Protein AF-A0A7C1YV60-F1 (afdb_monomer)

Solvent-accessible surface area (backbone atoms only — not comparable to full-atom values): 10631 Å² total; per-residue (Å²): 132,84,77,58,88,58,52,66,62,51,38,54,50,51,51,52,49,50,50,38,43,49,52,54,49,52,54,49,51,53,53,50,54,57,61,64,70,58,81,68,79,56,73,66,58,49,54,58,45,54,54,50,49,52,52,44,51,54,50,56,61,69,70,63,58,85,75,52,45,60,62,46,29,37,40,31,32,76,89,71,50,75,46,39,33,14,80,49,68,31,41,51,96,88,65,48,79,64,23,41,29,57,87,40,79,88,38,44,42,79,78,65,39,39,74,91,48,34,74,59,36,34,36,40,36,42,46,44,60,62,42,86,44,70,75,49,73,45,40,34,48,53,46,79,89,75,61,58,82,84,56,82,80,59,72,53,53,55,45,77,58,59,83,78,51,95,78,79,81,82,82,81,86,84,86,88,90,135

Secondary structure (DSSP, 8-state):
-PPPTTHHHHHHHHHHHHHHHHHHHHHHHHHHHHHHH-----HHHHHHHHHHHHHHHHHHHHT--TTS-SEEEEEEETTS-EEEEESS-EE-TT--EEEEETTSGGGHHHHH-BTTB-TTEEEEEEEEEETTEEEEEEEEES-STT--GGGTTS----GGGGGG-TT-----------

pLDDT: mean 80.02, std 20.12, range [28.33, 98.5]

Structure (mmCIF, N/CA/C/O backbone):
data_AF-A0A7C1YV60-F1
#
_entry.id   AF-A0A7C1YV60-F1
#
loop_
_atom_site.group_PDB
_atom_site.id
_atom_site.type_symbol
_atom_site.label_atom_id
_atom_site.label_alt_id
_atom_site.label_comp_id
_atom_site.label_asym_id
_atom_site.label_entity_id
_atom_site.label_seq_id
_atom_site.pdbx_PDB_ins_code
_atom_site.Cartn_x
_atom_site.Cartn_y
_atom_site.Cartn_z
_atom_site.occupancy
_atom_site.B_iso_or_equiv
_atom_site.auth_seq_id
_atom_site.auth_comp_id
_atom_site.auth_asym_id
_atom_site.auth_atom_id
_atom_site.pdbx_PDB_model_num
ATOM 1 N N . MET A 1 1 ? 13.069 16.257 -16.381 1.00 52.16 1 MET A N 1
ATOM 2 C CA . MET A 1 1 ? 12.593 14.861 -16.430 1.00 52.16 1 MET A CA 1
ATOM 3 C C . MET A 1 1 ? 11.094 14.926 -16.643 1.00 52.16 1 MET A C 1
ATOM 5 O O . MET A 1 1 ? 10.464 15.765 -16.009 1.00 52.16 1 MET A O 1
ATOM 9 N N . SER A 1 2 ? 10.559 14.183 -17.613 1.00 69.00 2 SER A N 1
ATOM 10 C CA . SER A 1 2 ? 9.108 14.128 -17.833 1.00 69.00 2 SER A CA 1
ATOM 11 C C . SER A 1 2 ? 8.458 13.432 -16.637 1.00 69.00 2 SER A C 1
ATOM 13 O O . SER A 1 2 ? 9.016 12.463 -16.129 1.00 69.00 2 SER A O 1
ATOM 15 N N . ARG A 1 3 ? 7.331 13.964 -16.157 1.00 79.25 3 ARG A N 1
ATOM 16 C CA . ARG A 1 3 ? 6.556 13.388 -15.048 1.00 79.25 3 ARG A CA 1
ATOM 17 C C . ARG A 1 3 ? 6.002 12.035 -15.498 1.00 79.25 3 ARG A C 1
ATOM 19 O O . ARG A 1 3 ? 5.540 11.935 -16.634 1.00 79.25 3 ARG A O 1
ATOM 26 N N . HIS A 1 4 ? 6.041 11.023 -14.631 1.00 87.50 4 HIS A N 1
ATOM 27 C CA . HIS A 1 4 ? 5.497 9.704 -14.954 1.00 87.50 4 HIS A CA 1
ATOM 28 C C . HIS A 1 4 ? 4.010 9.820 -15.360 1.00 87.50 4 HIS A C 1
ATOM 30 O O . HIS A 1 4 ? 3.259 10.499 -14.650 1.00 87.50 4 HIS A O 1
ATOM 36 N N . PRO A 1 5 ? 3.559 9.196 -16.468 1.00 89.81 5 PRO A N 1
ATOM 37 C CA . PRO A 1 5 ? 2.192 9.361 -16.980 1.00 89.81 5 PRO A CA 1
ATOM 38 C C . PRO A 1 5 ? 1.122 8.940 -15.965 1.00 89.81 5 PRO A C 1
ATOM 40 O O . PRO A 1 5 ? 0.096 9.602 -15.834 1.00 89.81 5 PRO A O 1
ATOM 43 N N . ASP A 1 6 ? 1.403 7.902 -15.175 1.00 91.62 6 ASP A N 1
ATOM 44 C CA . ASP A 1 6 ? 0.448 7.379 -14.192 1.00 91.62 6 ASP A CA 1
ATOM 45 C C . ASP A 1 6 ? 0.400 8.184 -12.884 1.00 91.62 6 ASP A C 1
ATOM 47 O O . ASP A 1 6 ? -0.406 7.867 -12.009 1.00 91.62 6 ASP A O 1
ATOM 51 N N . LEU A 1 7 ? 1.231 9.221 -12.712 1.00 92.88 7 LEU A N 1
ATOM 52 C CA . LEU A 1 7 ? 1.409 9.863 -11.407 1.00 92.88 7 LEU A CA 1
ATOM 53 C C . LEU A 1 7 ? 0.115 10.476 -10.850 1.00 92.88 7 LEU A C 1
ATOM 55 O O . LEU A 1 7 ? -0.141 10.387 -9.654 1.00 92.88 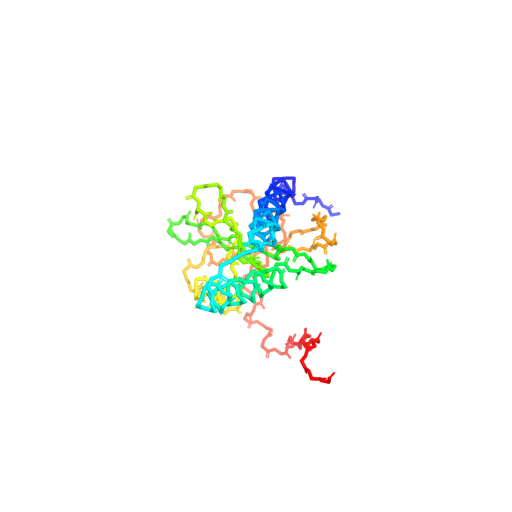7 LEU A O 1
ATOM 59 N N . GLU A 1 8 ? -0.724 11.059 -11.708 1.00 96.19 8 GLU A N 1
ATOM 60 C CA . GLU A 1 8 ? -2.027 11.596 -11.294 1.00 96.19 8 GLU A CA 1
ATOM 61 C C . GLU A 1 8 ? -3.004 10.482 -10.893 1.00 96.19 8 GLU A C 1
ATOM 63 O O . GLU A 1 8 ? -3.672 10.581 -9.864 1.00 96.19 8 GLU A O 1
ATOM 68 N N . SER A 1 9 ? -3.044 9.389 -11.660 1.00 96.94 9 SER A N 1
ATOM 69 C CA . SER A 1 9 ? -3.916 8.249 -11.360 1.00 96.94 9 SER A CA 1
ATOM 70 C C . SER A 1 9 ? -3.521 7.530 -10.066 1.00 96.94 9 SER A C 1
ATOM 72 O O . SER A 1 9 ? -4.388 7.170 -9.271 1.00 96.94 9 SER A O 1
ATOM 74 N N . GLU A 1 10 ? -2.219 7.385 -9.807 1.00 97.62 10 GLU A N 1
ATOM 75 C CA . GLU A 1 10 ? -1.712 6.765 -8.582 1.00 97.62 10 GLU A CA 1
ATOM 76 C C . GLU A 1 10 ? -1.896 7.677 -7.369 1.00 97.62 10 GLU A C 1
ATOM 78 O O . GLU A 1 10 ? -2.251 7.196 -6.295 1.00 97.62 10 GLU A O 1
ATOM 83 N N . GLN A 1 11 ? -1.745 8.997 -7.531 1.00 97.94 11 GLN A N 1
ATOM 84 C CA . GLN A 1 11 ? -2.098 9.947 -6.474 1.00 97.94 11 GLN A CA 1
ATOM 85 C C . GLN A 1 11 ? -3.579 9.820 -6.094 1.00 97.94 11 GLN A C 1
ATOM 87 O O . GLN A 1 11 ? -3.895 9.708 -4.912 1.00 97.94 11 GLN A O 1
ATOM 92 N N . ALA A 1 12 ? -4.482 9.764 -7.079 1.00 98.31 12 ALA A N 1
ATOM 93 C CA . ALA A 1 12 ? -5.911 9.602 -6.820 1.00 98.31 12 ALA A CA 1
ATOM 94 C C . ALA A 1 12 ? -6.228 8.280 -6.094 1.00 98.31 12 ALA A C 1
ATOM 96 O O . ALA A 1 12 ? -7.079 8.247 -5.200 1.00 98.31 12 ALA A O 1
ATOM 97 N N . TYR A 1 13 ? -5.519 7.196 -6.431 1.00 98.19 13 TYR A N 1
ATOM 98 C CA . TYR A 1 13 ? -5.638 5.923 -5.720 1.00 98.19 13 TYR A CA 1
ATOM 99 C C . TYR A 1 13 ? -5.166 6.034 -4.264 1.00 98.19 13 TYR A C 1
ATOM 101 O O . TYR A 1 13 ? -5.863 5.598 -3.345 1.00 98.19 13 TYR A O 1
ATOM 109 N N . ILE A 1 14 ? -4.001 6.651 -4.038 1.00 97.69 14 ILE A N 1
ATOM 110 C CA . ILE A 1 14 ? -3.442 6.887 -2.701 1.00 97.69 14 ILE A CA 1
ATOM 111 C C . ILE A 1 14 ? -4.413 7.711 -1.850 1.00 97.69 14 ILE A C 1
ATOM 113 O O . ILE A 1 14 ? -4.680 7.345 -0.703 1.00 97.69 14 ILE A O 1
ATOM 117 N N . ASP A 1 15 ? -4.981 8.781 -2.405 1.00 98.00 15 ASP A N 1
ATOM 118 C CA . ASP A 1 15 ? -5.945 9.634 -1.707 1.00 98.00 15 ASP A CA 1
ATOM 119 C C . ASP A 1 15 ? -7.179 8.836 -1.276 1.00 98.00 15 ASP A C 1
ATOM 121 O O . ASP A 1 15 ? -7.558 8.862 -0.100 1.00 98.00 15 ASP A O 1
ATOM 125 N N . ARG A 1 16 ? -7.741 8.026 -2.181 1.00 98.06 16 ARG A N 1
ATOM 126 C CA . ARG A 1 16 ? -8.867 7.138 -1.867 1.00 98.06 16 ARG A CA 1
ATOM 127 C C . ARG A 1 16 ? -8.507 6.102 -0.795 1.00 98.06 16 ARG A C 1
ATOM 129 O O . ARG A 1 16 ? -9.309 5.840 0.101 1.00 98.06 16 ARG A O 1
ATOM 136 N N . ALA A 1 17 ? -7.302 5.537 -0.826 1.00 97.75 17 ALA A N 1
ATOM 137 C CA . ALA A 1 17 ? -6.842 4.611 0.208 1.00 97.75 17 ALA A CA 1
ATOM 138 C C . ALA A 1 17 ? -6.753 5.285 1.592 1.00 97.75 17 ALA A C 1
ATOM 140 O O . ALA A 1 17 ? -7.120 4.681 2.605 1.00 97.75 17 ALA A O 1
ATOM 141 N N . TYR A 1 18 ? -6.330 6.552 1.652 1.00 96.44 18 TYR A N 1
ATOM 142 C CA . TYR A 1 18 ? -6.354 7.336 2.890 1.00 96.44 18 TYR A CA 1
ATOM 143 C C . TYR A 1 18 ? -7.775 7.628 3.382 1.00 96.44 18 TYR A C 1
ATOM 145 O O . TYR A 1 18 ? -7.994 7.634 4.596 1.00 96.44 18 TYR A O 1
ATOM 153 N N . GLU A 1 19 ? -8.739 7.841 2.484 1.00 96.94 19 GLU A N 1
ATOM 154 C CA . GLU A 1 19 ? -10.152 7.977 2.856 1.00 96.94 19 GLU A CA 1
ATOM 155 C C . GLU A 1 19 ? -10.668 6.700 3.531 1.00 96.94 19 GLU A C 1
ATOM 157 O O . GLU A 1 19 ? -11.227 6.772 4.628 1.00 96.94 19 GLU A O 1
ATOM 162 N N . TYR A 1 20 ? -10.414 5.525 2.946 1.00 97.06 20 TYR A N 1
ATOM 163 C CA . TYR A 1 20 ? -10.819 4.246 3.543 1.00 97.06 20 TYR A CA 1
ATOM 164 C C . TYR A 1 20 ? -10.127 3.967 4.881 1.00 97.06 20 TYR A C 1
ATOM 166 O O . TYR A 1 20 ? -10.760 3.470 5.820 1.00 97.06 20 TYR A O 1
ATOM 174 N N . LEU A 1 21 ? -8.848 4.330 5.016 1.00 94.75 21 LEU A N 1
ATOM 175 C CA . LEU A 1 21 ? -8.135 4.238 6.290 1.00 94.75 21 LEU A CA 1
ATOM 176 C C . LEU A 1 21 ? -8.795 5.110 7.368 1.00 94.75 21 LEU A C 1
ATOM 178 O O . LEU A 1 21 ? -9.009 4.650 8.493 1.00 94.75 21 LEU A O 1
ATOM 182 N N . GLU A 1 22 ? -9.150 6.350 7.032 1.00 93.94 22 GLU A N 1
ATOM 183 C CA . GLU A 1 22 ? -9.808 7.253 7.976 1.00 93.94 22 GLU A CA 1
ATOM 184 C C . GLU A 1 22 ? -11.210 6.755 8.341 1.00 93.94 22 GLU A C 1
ATOM 186 O O . GLU A 1 22 ? -11.569 6.739 9.518 1.00 93.94 22 GLU A O 1
ATOM 191 N N . GLN A 1 23 ? -11.979 6.239 7.380 1.00 94.25 23 GLN A N 1
ATOM 192 C CA . GLN A 1 23 ? -13.265 5.596 7.659 1.00 94.25 23 GLN A CA 1
ATOM 193 C C . GLN A 1 23 ? -13.113 4.387 8.597 1.00 94.25 23 GLN A C 1
ATOM 195 O O . GLN A 1 23 ? -13.917 4.203 9.514 1.00 94.25 23 GLN A O 1
ATOM 200 N N . ALA A 1 24 ? -12.089 3.550 8.405 1.00 91.31 24 ALA A N 1
ATOM 201 C CA . ALA A 1 24 ? -11.800 2.433 9.304 1.00 91.31 24 ALA A CA 1
ATOM 202 C C . ALA A 1 24 ? -11.453 2.917 10.723 1.00 91.31 24 ALA A C 1
ATOM 204 O O . ALA A 1 24 ? -11.917 2.333 11.708 1.00 91.31 24 ALA A O 1
ATOM 205 N N . ARG A 1 25 ? -10.700 4.017 10.837 1.00 90.81 25 ARG A N 1
ATOM 206 C CA . ARG A 1 25 ? -10.369 4.652 12.119 1.00 90.81 25 ARG A CA 1
ATOM 207 C C . ARG A 1 25 ? -11.614 5.203 12.813 1.00 90.81 25 ARG A C 1
ATOM 209 O O . ARG A 1 25 ? -11.821 4.921 13.991 1.00 90.81 25 ARG A O 1
ATOM 216 N N . LEU A 1 26 ? -12.470 5.923 12.088 1.00 91.50 26 LEU A N 1
ATOM 217 C CA . LEU A 1 26 ? -13.728 6.467 12.609 1.00 91.50 26 LEU A CA 1
ATOM 218 C C . LEU A 1 26 ? -14.675 5.359 13.081 1.00 91.50 26 LEU A C 1
ATOM 220 O O . LEU A 1 26 ? -15.243 5.467 14.166 1.00 91.50 26 LEU A O 1
ATOM 224 N N . ARG A 1 27 ? -14.792 4.256 12.329 1.00 88.56 27 ARG A N 1
ATOM 225 C CA . ARG A 1 27 ? -15.565 3.074 12.750 1.00 88.56 27 ARG A CA 1
ATOM 226 C C . ARG A 1 27 ? -15.056 2.504 14.077 1.00 88.56 27 ARG A C 1
ATOM 228 O O . ARG A 1 27 ? -15.860 2.238 14.969 1.00 88.56 27 ARG A O 1
ATOM 235 N N . ALA A 1 28 ? -13.739 2.371 14.236 1.00 86.44 28 ALA A N 1
ATOM 236 C CA . ALA A 1 28 ? -13.137 1.884 15.478 1.00 86.44 28 ALA A CA 1
ATOM 237 C C . ALA A 1 28 ? -13.345 2.851 16.661 1.00 86.44 28 ALA A C 1
ATOM 239 O O . ALA A 1 28 ? -13.661 2.407 17.765 1.00 86.44 28 ALA A O 1
ATOM 240 N N . VAL A 1 29 ? -13.235 4.167 16.438 1.00 87.62 29 VAL A N 1
ATOM 241 C CA . VAL A 1 29 ? -13.516 5.189 17.466 1.00 87.62 29 VAL A CA 1
ATOM 242 C C . VAL A 1 29 ? -14.985 5.163 17.893 1.00 87.62 29 VAL A C 1
ATOM 244 O O . VAL A 1 29 ? -15.268 5.147 19.088 1.00 87.62 29 VAL A O 1
ATOM 247 N N . ASN A 1 30 ? -15.921 5.097 16.944 1.00 87.06 30 ASN A N 1
ATOM 248 C CA . ASN A 1 30 ? -17.352 5.046 17.252 1.00 87.06 30 ASN A CA 1
ATOM 249 C C . ASN A 1 30 ? -17.710 3.798 18.066 1.00 87.06 30 ASN A C 1
ATOM 251 O O . ASN A 1 30 ? -18.459 3.890 19.040 1.00 87.06 30 ASN A O 1
ATOM 255 N N . LEU A 1 31 ? -17.127 2.646 17.715 1.00 84.38 31 LEU A N 1
ATOM 256 C CA . LEU A 1 31 ? -17.305 1.416 18.481 1.00 84.38 31 LEU A CA 1
ATOM 257 C C . LEU A 1 31 ? -16.795 1.579 19.922 1.00 84.38 31 LEU A C 1
ATOM 259 O O . LEU A 1 31 ? -17.490 1.187 20.856 1.00 84.38 31 LEU A O 1
ATOM 263 N N . ARG A 1 32 ? -15.639 2.232 20.118 1.00 81.00 32 ARG A N 1
ATOM 264 C CA . ARG A 1 32 ? -15.112 2.558 21.455 1.00 81.00 32 ARG A CA 1
ATOM 265 C C . ARG A 1 32 ? -16.109 3.384 22.269 1.00 81.00 32 ARG A C 1
ATOM 267 O O . ARG A 1 32 ? -16.412 3.032 23.406 1.00 81.00 32 ARG A O 1
ATOM 274 N N . SER A 1 33 ? -16.651 4.453 21.686 1.00 79.56 33 SER A N 1
ATOM 275 C CA . SER A 1 33 ? -17.612 5.326 22.370 1.00 79.56 33 SER A CA 1
ATOM 276 C C . SER A 1 33 ? -18.903 4.594 22.754 1.00 79.56 33 SER A C 1
ATOM 278 O O . SER A 1 33 ? -19.427 4.815 23.844 1.00 79.56 33 SER A O 1
ATOM 280 N N . MET A 1 34 ? -19.402 3.682 21.912 1.00 77.19 34 MET A N 1
ATOM 281 C CA . MET A 1 34 ? -20.573 2.857 22.248 1.00 77.19 34 MET A CA 1
ATOM 282 C C . MET A 1 34 ? -20.315 1.953 23.462 1.00 77.19 34 MET A C 1
ATOM 284 O 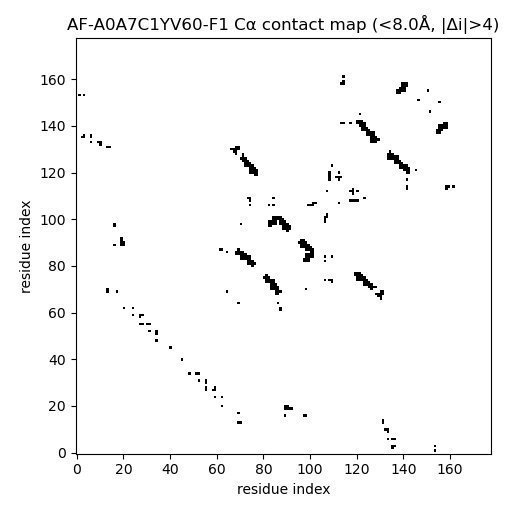O . MET A 1 34 ? -21.171 1.833 24.340 1.00 77.19 34 MET A O 1
ATOM 288 N N . VAL A 1 35 ? -19.124 1.355 23.537 1.00 75.19 35 VAL A N 1
ATOM 289 C CA . VAL A 1 35 ? -18.690 0.498 24.651 1.00 75.19 35 VAL A CA 1
ATOM 290 C C . VAL A 1 35 ? -18.561 1.303 25.958 1.00 75.19 35 VAL A C 1
ATOM 292 O O . VAL A 1 35 ? -18.966 0.822 27.018 1.00 75.19 35 VAL A O 1
ATOM 295 N N . GLU A 1 36 ? -18.088 2.554 25.895 1.00 68.44 36 GLU A N 1
ATOM 296 C CA . GLU A 1 36 ? -17.979 3.459 27.054 1.00 68.44 36 GLU A CA 1
ATOM 297 C C . GLU A 1 36 ? -19.338 3.924 27.612 1.00 68.44 36 GLU A C 1
ATOM 299 O O . GLU A 1 36 ? -19.475 4.099 28.825 1.00 68.44 36 GLU A O 1
ATOM 304 N N . VAL A 1 37 ? -20.349 4.134 26.759 1.00 61.47 37 VAL A N 1
ATOM 305 C CA . VAL A 1 37 ? -21.690 4.596 27.179 1.00 61.47 37 VAL A CA 1
ATOM 306 C C . VAL A 1 37 ? -22.474 3.492 27.902 1.00 61.47 37 VAL A C 1
ATOM 308 O O . VAL A 1 37 ? -23.274 3.782 28.791 1.00 61.47 37 VAL A O 1
ATOM 311 N N . GLY A 1 38 ? -22.195 2.216 27.620 1.00 63.53 38 GLY A N 1
ATOM 312 C CA . GLY A 1 38 ? -22.834 1.051 28.248 1.00 63.53 38 GLY A CA 1
ATOM 313 C C . GLY A 1 38 ? -22.437 0.775 29.708 1.00 63.53 38 GLY A C 1
ATOM 314 O O . GLY A 1 38 ? -22.436 -0.383 30.125 1.00 63.53 38 GLY A O 1
ATOM 315 N N . ARG A 1 39 ? -22.069 1.795 30.499 1.00 60.47 39 ARG A N 1
ATOM 316 C CA . ARG A 1 39 ? -21.579 1.703 31.892 1.00 60.47 39 ARG A CA 1
ATOM 317 C C . ARG A 1 39 ? -22.653 1.216 32.888 1.00 60.47 39 ARG A C 1
ATOM 319 O O . ARG A 1 39 ? -23.129 1.952 33.740 1.00 60.47 39 ARG A O 1
ATOM 326 N N . GLY A 1 40 ? -22.993 -0.069 32.812 1.00 67.69 40 GLY A N 1
ATOM 327 C CA . GLY A 1 40 ? -23.829 -0.825 33.754 1.00 67.69 40 GLY A CA 1
ATOM 328 C C . GLY A 1 40 ? -23.651 -2.338 33.548 1.00 67.69 40 GLY A C 1
ATOM 329 O O . GLY A 1 40 ? -23.010 -2.741 32.580 1.00 67.69 40 GLY A O 1
ATOM 330 N N . GLY A 1 41 ? -24.159 -3.179 34.457 1.00 72.25 41 GLY A N 1
ATOM 331 C CA . GLY A 1 41 ? -24.164 -4.646 34.296 1.00 72.25 41 GLY A CA 1
ATOM 332 C C . GLY A 1 41 ? -23.366 -5.450 35.334 1.00 72.25 41 GLY A C 1
ATOM 333 O O . GLY A 1 41 ? -22.711 -4.893 36.223 1.00 72.25 41 GLY A O 1
ATOM 334 N N . THR A 1 42 ? -23.476 -6.778 35.219 1.00 78.81 42 THR A N 1
ATOM 335 C CA . THR A 1 42 ? -22.829 -7.796 36.069 1.00 78.81 42 THR A CA 1
ATOM 336 C C . THR A 1 42 ? -21.298 -7.759 35.953 1.00 78.81 42 THR A C 1
ATOM 338 O O . THR A 1 42 ? -20.751 -7.124 35.055 1.00 78.81 42 THR A O 1
ATOM 341 N N . THR A 1 43 ? -20.576 -8.448 36.845 1.00 76.62 43 THR A N 1
ATOM 342 C CA . THR A 1 43 ? -19.102 -8.564 36.784 1.00 76.62 43 THR A CA 1
ATOM 343 C C . THR A 1 43 ? -18.623 -9.145 35.448 1.00 76.62 43 THR A C 1
ATOM 345 O O . THR A 1 43 ? -17.655 -8.656 34.877 1.00 76.62 43 THR A O 1
ATOM 348 N N . GLN A 1 44 ? -19.344 -10.130 34.912 1.00 75.56 44 GLN A N 1
ATOM 349 C CA . GLN A 1 44 ? -19.086 -10.752 33.612 1.00 75.56 44 GLN A CA 1
ATOM 350 C C . GLN A 1 44 ? -19.188 -9.732 32.468 1.00 75.56 44 GLN A C 1
ATOM 352 O O . GLN A 1 44 ? -18.279 -9.637 31.651 1.00 75.56 44 GLN A O 1
ATOM 357 N N . ALA A 1 45 ? -20.223 -8.886 32.481 1.00 77.06 45 ALA A N 1
ATOM 358 C CA . ALA A 1 45 ? -20.407 -7.833 31.480 1.00 77.06 45 ALA A CA 1
ATOM 359 C C . ALA A 1 45 ? -19.330 -6.731 31.540 1.00 77.06 45 ALA A C 1
ATOM 361 O O . ALA A 1 45 ? -19.153 -5.992 30.574 1.00 77.06 45 ALA A O 1
ATOM 362 N N . ARG A 1 46 ? -18.624 -6.584 32.671 1.00 76.94 46 ARG A N 1
ATOM 363 C CA . ARG A 1 46 ? -17.465 -5.681 32.790 1.00 76.94 46 ARG A CA 1
ATOM 364 C C . ARG A 1 46 ? -16.212 -6.312 32.187 1.00 76.94 46 ARG A C 1
ATOM 366 O O . ARG A 1 46 ? -15.545 -5.658 31.405 1.00 76.94 46 ARG A O 1
ATOM 373 N N . TYR A 1 47 ? -15.952 -7.588 32.472 1.00 81.25 47 TYR A N 1
ATOM 374 C CA . TYR A 1 47 ? -14.799 -8.297 31.910 1.00 81.25 47 TYR A CA 1
ATOM 375 C C . TYR A 1 47 ? -14.852 -8.393 30.377 1.00 81.25 47 TYR A C 1
ATOM 377 O O . TYR A 1 47 ? -13.878 -8.072 29.704 1.00 81.25 47 TYR A O 1
ATOM 385 N N . GLU A 1 48 ? -16.003 -8.773 29.810 1.00 80.38 48 GLU A N 1
ATOM 386 C CA . GLU A 1 48 ? -16.188 -8.814 28.349 1.00 80.38 48 GLU A CA 1
ATOM 387 C C . GLU A 1 48 ? -15.960 -7.439 27.709 1.00 80.38 48 GLU A C 1
ATOM 389 O O . GLU A 1 48 ? -15.386 -7.334 26.626 1.00 80.38 48 GLU A O 1
ATOM 394 N N . ARG A 1 49 ? -16.360 -6.370 28.405 1.00 80.50 49 ARG A N 1
ATOM 395 C CA . ARG A 1 49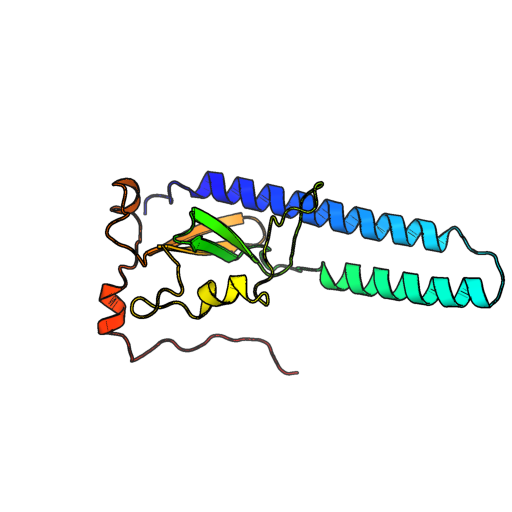 ? -16.141 -4.992 27.966 1.00 80.50 49 ARG A CA 1
ATOM 396 C C . ARG A 1 49 ? -14.667 -4.621 27.944 1.00 80.50 49 ARG A C 1
ATOM 398 O O . ARG A 1 49 ? -14.231 -4.041 26.956 1.00 80.50 49 ARG A O 1
ATOM 405 N N . ASP A 1 50 ? -13.931 -4.950 29.000 1.00 83.19 50 ASP A N 1
ATOM 406 C CA . ASP A 1 50 ? -12.507 -4.631 29.108 1.00 83.19 50 ASP A CA 1
ATOM 407 C C . ASP A 1 50 ? -11.719 -5.310 27.974 1.00 83.19 50 ASP A C 1
ATOM 409 O O . ASP A 1 50 ? -10.887 -4.673 27.329 1.00 83.19 50 ASP A O 1
ATOM 413 N N . VAL A 1 51 ? -12.058 -6.565 27.642 1.00 86.12 51 VAL A N 1
ATOM 414 C CA . VAL A 1 51 ? -11.476 -7.284 26.493 1.00 86.12 51 VAL A CA 1
ATOM 415 C C . VAL A 1 51 ? -11.799 -6.584 25.169 1.00 86.12 51 VAL A C 1
ATOM 417 O O . VAL A 1 51 ? -10.916 -6.417 24.326 1.00 86.12 51 VAL A O 1
ATOM 420 N N . ILE A 1 52 ? -13.047 -6.152 24.967 1.00 84.19 52 ILE A N 1
ATOM 421 C CA . ILE A 1 52 ? -13.449 -5.426 23.752 1.00 84.19 52 ILE A CA 1
ATOM 422 C C . ILE A 1 52 ? -12.727 -4.072 23.660 1.00 84.19 52 ILE A C 1
ATOM 424 O O . ILE A 1 52 ? -12.246 -3.708 22.586 1.00 84.19 52 ILE A O 1
ATOM 428 N N . GLU A 1 53 ? -12.619 -3.327 24.762 1.00 85.00 53 GLU A N 1
ATOM 429 C CA . GLU A 1 53 ? -11.900 -2.050 24.792 1.00 85.00 53 GLU A CA 1
ATOM 430 C C . GLU A 1 53 ? -10.421 -2.244 24.442 1.00 85.00 53 GLU A C 1
ATOM 432 O O . GLU A 1 53 ? -9.901 -1.534 23.578 1.00 85.00 53 GLU A O 1
ATOM 437 N N . GLU A 1 54 ? -9.761 -3.247 25.025 1.00 85.88 54 GLU A N 1
ATOM 438 C CA . GLU A 1 54 ? -8.374 -3.588 24.707 1.00 85.88 54 GLU A CA 1
ATOM 439 C C . GLU A 1 54 ? -8.203 -3.943 23.220 1.00 85.88 54 GLU A C 1
ATOM 441 O O . GLU A 1 54 ? -7.273 -3.468 22.561 1.00 85.88 54 GLU A O 1
ATOM 446 N N . GLN A 1 55 ? -9.119 -4.726 22.645 1.00 86.31 55 GLN A N 1
ATOM 447 C CA . GLN A 1 55 ? -9.099 -5.057 21.218 1.00 86.31 55 GLN A CA 1
ATOM 448 C C . GLN A 1 55 ? -9.240 -3.814 20.329 1.00 86.31 55 GLN A C 1
ATOM 450 O O . GLN A 1 55 ? -8.516 -3.682 19.336 1.00 86.31 55 GLN A O 1
ATOM 455 N N . ILE A 1 56 ? -10.126 -2.881 20.687 1.00 85.94 56 ILE A N 1
ATOM 456 C CA . ILE A 1 56 ? -10.318 -1.631 19.943 1.00 85.94 56 ILE A CA 1
ATOM 457 C C . ILE A 1 56 ? -9.078 -0.739 20.048 1.00 85.94 56 ILE A C 1
ATOM 459 O O . ILE A 1 56 ? -8.629 -0.201 19.034 1.00 85.94 56 ILE A O 1
ATOM 463 N N . LEU A 1 57 ? -8.489 -0.610 21.239 1.00 83.81 57 LEU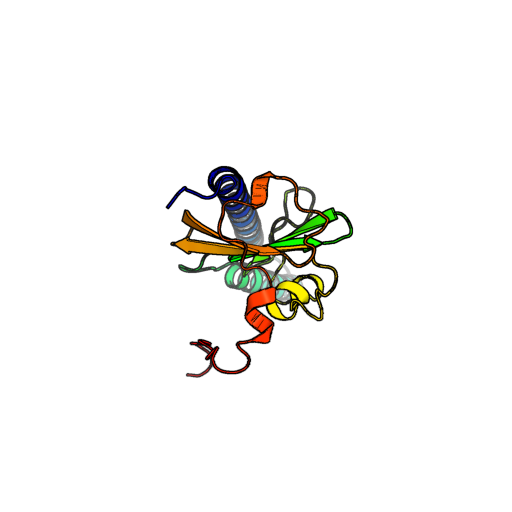 A N 1
ATOM 464 C CA . LEU A 1 57 ? -7.252 0.146 21.444 1.00 83.81 57 LEU A CA 1
ATOM 465 C C . LEU A 1 57 ? -6.102 -0.444 20.624 1.00 83.81 57 LEU A C 1
ATOM 467 O O . LEU A 1 57 ? -5.422 0.285 19.903 1.00 83.81 57 LEU A O 1
ATOM 471 N N . ASN A 1 58 ? -5.941 -1.767 20.643 1.00 85.38 58 ASN A N 1
ATOM 472 C CA . ASN A 1 58 ? -4.956 -2.461 19.818 1.00 85.38 58 ASN A CA 1
ATOM 473 C C . ASN A 1 58 ? -5.188 -2.220 18.321 1.00 85.38 58 ASN A C 1
ATOM 475 O O . ASN A 1 58 ? -4.233 -1.992 17.574 1.00 85.38 58 ASN A O 1
ATOM 479 N N . ARG A 1 59 ? -6.448 -2.228 17.867 1.00 83.62 59 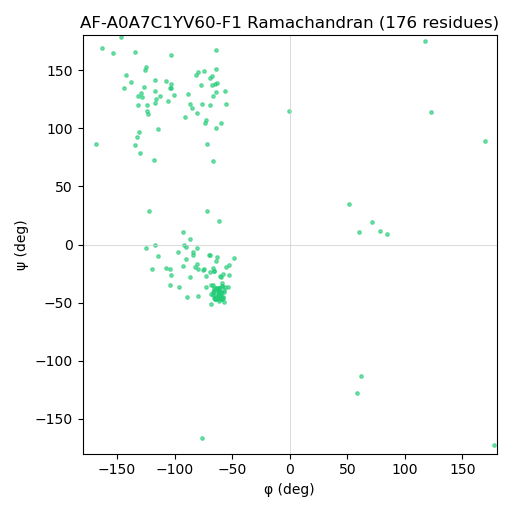ARG A N 1
ATOM 480 C CA . ARG A 1 59 ? -6.787 -1.921 16.473 1.00 83.62 59 ARG A CA 1
ATOM 481 C C . ARG A 1 59 ? -6.436 -0.480 16.112 1.00 83.62 59 ARG A C 1
ATOM 483 O O . ARG A 1 59 ? -5.816 -0.275 15.075 1.00 83.62 59 ARG A O 1
ATOM 490 N N . LEU A 1 60 ? -6.791 0.495 16.947 1.00 84.19 60 LEU A N 1
ATOM 491 C CA . LEU A 1 60 ? -6.489 1.911 16.715 1.00 84.19 60 LEU A CA 1
ATOM 492 C C . LEU A 1 60 ? -4.982 2.172 16.663 1.00 84.19 60 LEU A C 1
ATOM 494 O O . LEU A 1 60 ? -4.526 2.861 15.753 1.00 84.19 60 LEU A O 1
ATOM 498 N N . SER A 1 61 ? -4.211 1.581 17.577 1.00 82.25 61 SER A N 1
ATOM 499 C CA . SER A 1 61 ? -2.747 1.688 17.591 1.00 82.25 61 SER A CA 1
ATOM 500 C C . SER A 1 61 ? -2.123 1.122 16.317 1.00 82.25 61 SER A C 1
ATOM 502 O O . SER A 1 61 ? -1.236 1.740 15.737 1.00 82.25 61 SER A O 1
ATOM 504 N N . ARG A 1 62 ? -2.632 -0.013 15.818 1.00 81.50 62 ARG A N 1
ATOM 505 C CA . ARG A 1 62 ? -2.172 -0.595 14.547 1.00 81.50 62 ARG A CA 1
ATOM 506 C C . ARG A 1 62 ?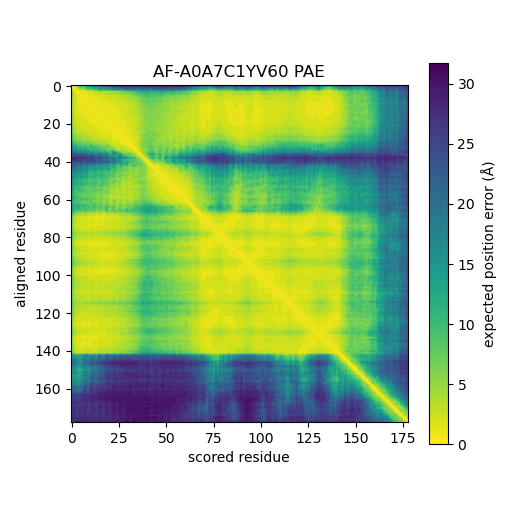 -2.490 0.276 13.335 1.00 81.50 62 ARG A C 1
ATOM 508 O O . ARG A 1 62 ? -1.823 0.118 12.330 1.00 81.50 62 ARG A O 1
ATOM 515 N N . LEU A 1 63 ? -3.477 1.169 13.399 1.00 81.25 63 LEU A N 1
ATOM 516 C CA . LEU A 1 63 ? -3.839 2.051 12.283 1.00 81.25 63 LEU A CA 1
ATOM 517 C C . LEU A 1 63 ? -3.028 3.362 12.249 1.00 81.25 63 LEU A C 1
ATOM 519 O O . LEU A 1 63 ? -3.296 4.230 11.418 1.00 81.25 63 LEU A O 1
ATOM 523 N N . GLN A 1 64 ? -2.044 3.535 13.136 1.00 79.50 64 GLN A N 1
ATOM 524 C CA . GLN A 1 64 ? -1.207 4.733 13.174 1.00 79.50 64 GLN A CA 1
ATOM 525 C C . GLN A 1 64 ? -0.034 4.628 12.188 1.00 79.50 64 GLN A C 1
ATOM 527 O O . GLN A 1 64 ? 0.850 3.793 12.341 1.00 79.50 64 GLN A O 1
ATOM 532 N N . LEU A 1 65 ? -0.004 5.524 11.196 1.00 78.44 65 LEU A N 1
ATOM 533 C CA . LEU A 1 65 ? 1.106 5.662 10.235 1.00 78.44 65 LEU A CA 1
ATOM 534 C C . LEU A 1 65 ? 2.168 6.689 10.658 1.00 78.44 65 LEU A C 1
ATOM 536 O O . LEU A 1 65 ? 3.275 6.689 10.121 1.00 78.44 65 LEU A O 1
ATOM 540 N N . GLY A 1 66 ? 1.838 7.597 11.581 1.00 79.56 66 GLY A N 1
ATOM 541 C CA . GLY A 1 66 ? 2.681 8.759 11.868 1.00 79.56 66 GLY A CA 1
ATOM 542 C C . GLY A 1 66 ? 2.889 9.615 10.613 1.00 79.56 66 GLY A C 1
ATOM 543 O O . GLY A 1 66 ? 1.923 9.992 9.952 1.00 79.56 66 GLY A O 1
ATOM 544 N N . SER A 1 67 ? 4.147 9.914 10.284 1.00 74.94 67 SER A N 1
ATOM 545 C CA . SER A 1 67 ? 4.544 10.658 9.079 1.00 74.94 67 SER A CA 1
ATOM 546 C C . SER A 1 67 ? 4.824 9.772 7.856 1.00 74.94 67 SER A C 1
ATOM 548 O O . SER A 1 67 ? 5.142 10.298 6.788 1.00 74.94 67 SER A O 1
ATOM 550 N N . ALA A 1 68 ? 4.731 8.445 7.990 1.00 83.75 68 ALA A N 1
ATOM 551 C CA . ALA A 1 68 ? 5.032 7.523 6.902 1.00 83.75 68 ALA A CA 1
ATOM 552 C C . ALA A 1 68 ? 3.924 7.507 5.834 1.00 83.75 68 ALA A C 1
ATOM 554 O O . ALA A 1 68 ? 2.739 7.677 6.137 1.00 83.75 68 ALA A O 1
ATOM 555 N N . SER A 1 69 ? 4.304 7.246 4.578 1.00 92.19 69 SER A N 1
ATOM 556 C CA . SER A 1 69 ? 3.334 7.006 3.506 1.00 92.19 69 SER A CA 1
ATOM 557 C C . SER A 1 69 ? 2.580 5.690 3.739 1.00 92.19 69 SER A C 1
ATOM 559 O O . SER A 1 69 ? 3.141 4.718 4.254 1.00 92.19 69 SER A O 1
ATOM 561 N N . LEU A 1 70 ? 1.298 5.641 3.377 1.00 95.25 70 LEU A N 1
ATOM 562 C CA . LEU A 1 70 ? 0.484 4.428 3.494 1.00 95.25 70 LEU A CA 1
ATOM 563 C C . LEU A 1 70 ? 0.958 3.364 2.500 1.00 95.25 70 LEU A C 1
ATOM 565 O O . LEU A 1 70 ? 1.230 2.233 2.898 1.00 95.25 70 LEU A O 1
ATOM 569 N N . ILE A 1 71 ? 1.089 3.761 1.236 1.00 97.50 71 ILE A N 1
ATOM 570 C CA . ILE A 1 71 ? 1.482 2.918 0.105 1.00 97.50 71 ILE A CA 1
ATOM 571 C C . ILE A 1 71 ? 2.909 3.299 -0.292 1.00 97.50 71 ILE A C 1
ATOM 573 O O . ILE A 1 71 ? 3.279 4.475 -0.244 1.00 97.50 71 ILE A O 1
ATOM 577 N N . PHE A 1 72 ? 3.729 2.310 -0.633 1.00 95.44 72 PHE A N 1
ATOM 578 C CA . PHE A 1 72 ? 5.098 2.538 -1.111 1.00 95.44 72 PHE A CA 1
ATOM 579 C C . PHE A 1 72 ? 5.375 1.882 -2.466 1.00 95.44 72 PHE A C 1
ATOM 581 O O . PHE A 1 72 ? 6.458 2.064 -3.016 1.00 95.44 72 PHE A O 1
ATOM 588 N N . GLY A 1 73 ? 4.411 1.151 -3.020 1.00 96.44 73 GLY A N 1
ATOM 589 C CA . GLY A 1 73 ? 4.526 0.634 -4.370 1.00 96.44 73 GLY A CA 1
ATOM 590 C C . GLY A 1 73 ? 3.346 -0.224 -4.794 1.00 96.44 73 GLY A C 1
ATOM 591 O O . GLY A 1 73 ? 2.337 -0.321 -4.091 1.00 96.44 73 GLY A O 1
ATOM 592 N N . ARG A 1 74 ? 3.491 -0.848 -5.959 1.00 97.81 74 ARG A N 1
ATOM 593 C CA . ARG A 1 74 ? 2.501 -1.723 -6.586 1.00 97.81 74 ARG A CA 1
ATOM 594 C C . ARG A 1 74 ? 3.211 -2.888 -7.271 1.00 97.81 74 ARG A C 1
ATOM 596 O O . ARG A 1 74 ? 4.310 -2.713 -7.791 1.00 97.81 74 ARG A O 1
ATOM 603 N N . ILE A 1 75 ? 2.587 -4.056 -7.277 1.00 96.06 75 ILE A N 1
ATOM 604 C CA . ILE A 1 75 ? 2.979 -5.178 -8.134 1.00 96.06 75 ILE A CA 1
ATOM 605 C C . ILE A 1 75 ? 1.845 -5.511 -9.091 1.00 96.06 75 ILE A C 1
ATOM 607 O O . ILE A 1 75 ? 0.679 -5.508 -8.691 1.00 96.06 75 ILE A O 1
ATOM 611 N N . ASP A 1 76 ? 2.209 -5.845 -10.321 1.00 94.50 76 ASP A N 1
ATOM 612 C CA . ASP A 1 76 ? 1.300 -6.375 -11.327 1.00 94.50 76 ASP A CA 1
ATOM 613 C C . ASP A 1 76 ? 1.770 -7.788 -11.673 1.00 94.50 76 ASP A C 1
ATOM 615 O O . ASP A 1 76 ? 2.963 -8.014 -11.904 1.00 94.50 76 ASP A O 1
ATOM 619 N N . THR A 1 77 ? 0.842 -8.739 -11.699 1.00 93.31 77 THR A N 1
ATOM 620 C CA . THR A 1 77 ? 1.137 -10.159 -11.920 1.00 93.31 77 THR A CA 1
ATOM 621 C C . THR A 1 77 ? 0.793 -10.600 -13.340 1.00 93.31 77 THR A C 1
ATOM 623 O O . THR A 1 77 ? -0.003 -9.973 -14.044 1.00 93.31 77 THR A O 1
ATOM 626 N N . GLU A 1 78 ? 1.335 -11.742 -13.758 1.00 90.50 78 GLU A N 1
ATOM 627 C CA . GLU A 1 78 ? 0.986 -12.390 -15.031 1.00 90.50 78 GLU A CA 1
ATOM 628 C C . GLU A 1 78 ? -0.506 -12.767 -15.128 1.00 90.50 78 GLU A C 1
ATOM 630 O O . GLU A 1 78 ? -1.069 -12.793 -16.224 1.00 90.50 78 GLU A O 1
ATOM 635 N N . SER A 1 79 ? -1.172 -13.008 -13.987 1.00 90.50 79 SER A N 1
ATOM 636 C CA . SER A 1 79 ? -2.623 -13.247 -13.905 1.00 90.50 79 SER A CA 1
ATOM 637 C C . SER A 1 79 ? -3.466 -11.995 -14.190 1.00 90.50 79 SER A C 1
ATOM 639 O O . SER A 1 79 ? -4.683 -12.104 -14.339 1.00 90.50 79 SER A O 1
ATOM 641 N N . GLY A 1 80 ? -2.840 -10.818 -14.299 1.00 89.62 80 GLY A N 1
ATOM 642 C CA . GLY A 1 80 ? -3.513 -9.535 -14.501 1.00 89.62 80 GLY A CA 1
ATOM 643 C C . GLY A 1 80 ? -3.999 -8.880 -13.207 1.00 89.62 80 GLY A C 1
ATOM 644 O O . GLY A 1 80 ? -4.717 -7.881 -13.265 1.00 89.62 80 GLY A O 1
ATOM 645 N N . GLU A 1 81 ? -3.619 -9.418 -12.048 1.00 93.25 81 GLU A N 1
ATOM 646 C CA . GLU A 1 81 ? -3.929 -8.827 -10.749 1.00 93.25 81 GLU A CA 1
ATOM 647 C C . GLU A 1 81 ? -2.958 -7.684 -10.439 1.00 93.25 81 GLU A C 1
ATOM 649 O O . GLU A 1 81 ? -1.798 -7.688 -10.858 1.00 93.25 81 GLU A O 1
ATOM 654 N N . ARG A 1 82 ? -3.445 -6.685 -9.699 1.00 95.50 82 ARG A N 1
ATOM 655 C CA . ARG A 1 82 ? -2.650 -5.539 -9.251 1.00 95.50 82 ARG A CA 1
ATOM 656 C C . ARG A 1 82 ? -2.809 -5.372 -7.755 1.00 95.50 82 ARG A C 1
ATOM 658 O O . ARG A 1 82 ? -3.931 -5.262 -7.265 1.00 95.50 82 ARG A O 1
ATOM 665 N N . PHE A 1 83 ? -1.690 -5.307 -7.048 1.00 97.56 83 PHE A N 1
ATOM 666 C CA . PHE A 1 83 ? -1.682 -5.149 -5.600 1.00 97.56 83 PHE A CA 1
ATOM 667 C C . PHE A 1 83 ? -0.868 -3.923 -5.213 1.00 97.56 83 PHE A C 1
ATOM 669 O O . PHE A 1 83 ? 0.348 -3.885 -5.399 1.00 97.56 83 PHE A O 1
ATOM 676 N N . HIS A 1 84 ? -1.532 -2.925 -4.634 1.00 98.50 84 HIS A N 1
ATOM 677 C CA . HIS A 1 84 ? -0.858 -1.809 -3.978 1.00 98.50 84 HIS A CA 1
ATOM 678 C C . HIS A 1 84 ? -0.335 -2.258 -2.617 1.00 98.50 84 HIS A C 1
ATOM 680 O O . HIS A 1 84 ? -1.099 -2.696 -1.755 1.00 98.50 84 HIS A O 1
ATOM 686 N N . ILE A 1 85 ? 0.978 -2.147 -2.427 1.00 98.12 85 ILE A N 1
ATOM 687 C CA . ILE A 1 85 ? 1.677 -2.638 -1.242 1.00 98.12 85 ILE A CA 1
ATOM 688 C C . ILE A 1 85 ? 1.952 -1.472 -0.295 1.00 98.12 85 ILE A C 1
ATOM 690 O O . ILE A 1 85 ? 2.487 -0.423 -0.675 1.00 98.12 85 ILE A O 1
ATOM 694 N N . GLY A 1 86 ? 1.569 -1.656 0.964 1.00 96.38 86 GLY A N 1
ATOM 695 C CA . GLY A 1 86 ? 1.648 -0.612 1.968 1.00 96.38 86 GLY A CA 1
ATOM 696 C C . GLY A 1 86 ? 1.953 -1.108 3.370 1.00 96.38 86 GLY A C 1
ATOM 697 O O . GLY A 1 86 ? 2.131 -2.292 3.652 1.00 96.38 86 GLY A O 1
ATOM 698 N N . ARG A 1 87 ? 2.047 -0.145 4.285 1.00 93.75 87 ARG A N 1
ATOM 699 C CA . ARG A 1 87 ? 2.417 -0.387 5.688 1.00 93.75 87 ARG A CA 1
ATOM 700 C C . ARG A 1 87 ? 1.293 -0.993 6.512 1.00 93.75 87 ARG A C 1
ATOM 702 O O . ARG A 1 87 ? 1.578 -1.574 7.556 1.00 93.75 87 ARG A O 1
ATOM 709 N N . LEU A 1 88 ? 0.056 -0.813 6.056 1.00 93.25 88 LEU A N 1
ATOM 710 C CA . LEU A 1 88 ? -1.164 -1.263 6.706 1.00 93.25 88 LEU A CA 1
ATOM 711 C C . LEU A 1 88 ? -2.114 -1.836 5.667 1.00 93.25 88 LEU A C 1
ATOM 713 O O . LEU A 1 88 ? -2.299 -1.237 4.609 1.00 93.25 88 LEU A O 1
ATOM 717 N N . ALA A 1 89 ? -2.778 -2.933 6.021 1.00 95.12 89 ALA A N 1
ATOM 718 C CA . ALA A 1 89 ? -3.910 -3.416 5.250 1.00 95.12 89 ALA A CA 1
ATOM 719 C C . ALA A 1 89 ? -5.090 -2.434 5.343 1.00 95.12 89 ALA A C 1
ATOM 721 O O . ALA A 1 89 ? -5.542 -2.090 6.444 1.00 95.12 89 ALA A O 1
ATOM 722 N N . VAL A 1 90 ? -5.612 -2.030 4.187 1.00 96.50 90 VAL A N 1
ATOM 723 C CA . VAL A 1 90 ? -6.809 -1.191 4.054 1.00 96.50 90 VAL A CA 1
ATOM 724 C C . VAL A 1 90 ? -7.776 -1.898 3.124 1.00 96.50 90 VAL A C 1
ATOM 726 O O . VAL A 1 90 ? -7.367 -2.411 2.087 1.00 96.50 90 VAL A O 1
ATOM 729 N N . ALA A 1 91 ? -9.048 -1.922 3.504 1.00 96.12 91 ALA A N 1
ATOM 730 C CA . ALA A 1 91 ? -10.123 -2.477 2.700 1.00 96.12 91 ALA A CA 1
ATOM 731 C C . ALA A 1 91 ? -11.219 -1.430 2.511 1.00 96.12 91 ALA A C 1
ATOM 733 O O . ALA A 1 91 ? -11.380 -0.542 3.359 1.00 96.12 91 ALA A O 1
ATOM 734 N N . ASP A 1 92 ? -11.950 -1.544 1.411 1.00 95.81 92 ASP A N 1
ATOM 735 C CA . ASP A 1 92 ? -13.072 -0.670 1.099 1.00 95.81 92 ASP A CA 1
ATOM 736 C C . ASP A 1 92 ? -14.331 -1.016 1.926 1.00 95.81 92 ASP A C 1
ATOM 738 O O . ASP A 1 92 ? -14.294 -1.730 2.938 1.00 95.81 92 ASP A O 1
ATOM 742 N N . GLU A 1 93 ? -15.475 -0.467 1.522 1.00 92.69 93 GLU A N 1
ATOM 743 C CA . GLU A 1 93 ? -16.772 -0.700 2.166 1.00 92.69 93 GLU A CA 1
ATOM 744 C C . GLU A 1 93 ? -17.304 -2.129 1.959 1.00 92.69 93 GLU A C 1
ATOM 746 O O . GLU A 1 93 ? -18.073 -2.621 2.789 1.00 92.69 93 GLU A O 1
ATOM 751 N N . HIS A 1 94 ? -16.865 -2.812 0.899 1.00 94.62 94 HIS A N 1
ATOM 752 C CA . HIS A 1 94 ? -17.227 -4.188 0.558 1.00 94.62 94 HIS A CA 1
ATOM 753 C C . HIS A 1 94 ? -16.257 -5.228 1.134 1.00 94.62 94 HIS A C 1
ATOM 755 O O . HIS A 1 94 ? -16.519 -6.422 1.017 1.00 94.62 94 HIS A O 1
ATOM 761 N N . GLN A 1 95 ? -15.220 -4.782 1.853 1.00 92.12 95 GLN A N 1
ATOM 762 C CA . GLN A 1 95 ? -14.113 -5.595 2.372 1.00 92.12 95 GLN A CA 1
ATOM 763 C C . GLN A 1 95 ? -13.147 -6.091 1.289 1.00 92.12 95 GLN A C 1
ATOM 765 O O . GLN A 1 95 ? -12.363 -7.005 1.547 1.00 92.12 95 GLN A O 1
ATOM 770 N N . GLU A 1 96 ? -13.143 -5.449 0.122 1.00 94.94 96 GLU A N 1
ATOM 771 C CA . GLU A 1 96 ? -12.142 -5.703 -0.907 1.00 94.94 96 GLU A CA 1
ATOM 772 C C . GLU A 1 96 ? -10.821 -5.005 -0.538 1.00 94.94 96 GLU A C 1
ATOM 774 O O . GLU A 1 96 ? -10.831 -3.865 -0.050 1.00 94.94 96 GLU A O 1
ATOM 779 N N . PRO A 1 97 ? -9.665 -5.670 -0.716 1.00 95.94 97 PRO A N 1
ATOM 780 C CA . PRO A 1 97 ? -8.371 -5.114 -0.346 1.00 95.94 97 PRO A CA 1
ATOM 781 C C . PRO A 1 97 ? -7.991 -3.942 -1.259 1.00 95.94 97 PRO A C 1
ATOM 783 O O . PRO A 1 97 ? -7.812 -4.097 -2.461 1.00 95.94 97 PRO A O 1
ATOM 786 N N . VAL A 1 98 ? -7.794 -2.768 -0.659 1.00 97.94 98 VAL A N 1
ATOM 787 C CA . VAL A 1 98 ? -7.294 -1.552 -1.325 1.00 97.94 98 VAL A CA 1
ATOM 788 C C . VAL A 1 98 ? -5.784 -1.415 -1.132 1.00 97.94 98 VAL A C 1
ATOM 790 O O . VAL A 1 98 ? -5.066 -0.968 -2.022 1.00 97.94 98 VAL A O 1
ATOM 793 N N . VAL A 1 99 ? -5.278 -1.797 0.041 1.00 98.19 99 VAL A N 1
ATOM 794 C CA . VAL A 1 99 ? -3.841 -1.840 0.330 1.00 98.19 99 VAL A CA 1
ATOM 795 C C . VAL A 1 99 ? -3.523 -3.178 0.967 1.00 98.19 99 VAL A C 1
ATOM 797 O O . VAL A 1 99 ? -4.144 -3.562 1.960 1.00 98.19 99 VAL A O 1
ATOM 800 N N . VAL A 1 100 ? -2.539 -3.872 0.410 1.00 97.81 100 VAL A N 1
ATOM 801 C CA . VAL A 1 100 ? -2.000 -5.114 0.953 1.00 97.81 100 VAL A CA 1
ATOM 802 C C . VAL A 1 100 ? -0.881 -4.776 1.935 1.00 97.81 100 VAL A C 1
ATOM 804 O O . VAL A 1 100 ? 0.032 -4.013 1.617 1.00 97.81 100 VAL A O 1
ATOM 807 N N . ASP A 1 101 ? -0.945 -5.344 3.142 1.00 95.81 101 ASP A N 1
ATOM 808 C CA . ASP A 1 101 ? 0.146 -5.229 4.115 1.00 95.81 101 ASP A CA 1
ATOM 809 C C . ASP A 1 101 ? 1.395 -5.917 3.562 1.00 95.81 101 ASP A C 1
ATOM 811 O O . ASP A 1 101 ? 1.341 -7.067 3.130 1.00 95.81 101 ASP A O 1
ATOM 815 N N . TRP A 1 102 ? 2.529 -5.228 3.618 1.00 95.06 102 TRP A N 1
ATOM 816 C CA . TRP A 1 102 ? 3.817 -5.724 3.135 1.00 95.06 102 TRP A CA 1
ATOM 817 C C . TRP A 1 102 ? 4.265 -7.059 3.743 1.00 95.06 102 TRP A C 1
ATOM 819 O O . TRP A 1 102 ? 5.122 -7.733 3.181 1.00 95.06 102 TRP A O 1
ATOM 829 N N . ARG A 1 103 ? 3.702 -7.448 4.891 1.00 92.88 103 ARG A N 1
ATOM 830 C CA . ARG A 1 103 ? 3.981 -8.732 5.549 1.00 92.88 103 ARG A CA 1
ATOM 831 C C . ARG A 1 103 ? 3.145 -9.887 5.000 1.00 92.88 103 ARG A C 1
ATOM 833 O O . ARG A 1 103 ? 3.357 -11.027 5.411 1.00 92.88 103 ARG A O 1
ATOM 840 N N . ALA A 1 104 ? 2.156 -9.614 4.152 1.00 94.31 104 ALA A N 1
ATOM 841 C CA . ALA A 1 104 ? 1.326 -10.650 3.561 1.00 94.31 104 ALA A CA 1
ATOM 842 C C . ALA A 1 104 ? 2.145 -11.482 2.556 1.00 94.31 104 ALA A C 1
ATOM 844 O O . ALA A 1 104 ? 2.933 -10.906 1.808 1.00 94.31 104 ALA A O 1
ATOM 845 N N . PRO A 1 105 ? 1.923 -12.808 2.459 1.00 94.38 105 PRO A N 1
ATOM 846 C CA . PRO A 1 105 ? 2.640 -13.655 1.502 1.00 94.38 105 PRO A CA 1
ATOM 847 C C . PRO A 1 105 ? 2.553 -13.165 0.050 1.00 94.38 105 PRO A C 1
ATOM 849 O O . PRO A 1 105 ? 3.535 -13.212 -0.675 1.00 94.38 105 PRO A O 1
ATOM 852 N N . VAL A 1 106 ? 1.408 -12.614 -0.367 1.00 92.31 106 VAL A N 1
ATOM 853 C CA . VAL A 1 106 ? 1.232 -12.078 -1.730 1.00 92.31 106 VAL A CA 1
ATOM 854 C C . VAL A 1 106 ? 2.120 -10.853 -2.018 1.00 92.31 106 VAL A C 1
ATOM 856 O O . VAL A 1 106 ? 2.446 -10.588 -3.169 1.00 92.31 106 VAL A O 1
ATOM 859 N N . ALA A 1 107 ? 2.567 -10.127 -0.987 1.00 95.31 107 ALA A N 1
ATOM 860 C CA . ALA A 1 107 ? 3.478 -8.991 -1.126 1.00 95.31 107 ALA A CA 1
ATOM 861 C C . ALA A 1 107 ? 4.958 -9.410 -1.201 1.00 95.31 107 ALA A C 1
ATOM 863 O O . ALA A 1 107 ? 5.819 -8.567 -1.444 1.00 95.31 107 ALA A O 1
ATOM 864 N N . GLU A 1 108 ? 5.278 -10.694 -1.003 1.00 95.25 108 GLU A N 1
ATOM 865 C CA . GLU A 1 108 ? 6.655 -11.198 -0.957 1.00 95.25 108 GLU A CA 1
ATOM 866 C C . GLU A 1 108 ? 7.443 -10.870 -2.233 1.00 95.25 108 GLU A C 1
ATOM 868 O O . GLU A 1 108 ? 8.600 -10.440 -2.164 1.00 95.25 108 GLU A O 1
ATOM 873 N N . ALA A 1 109 ? 6.793 -11.000 -3.391 1.00 93.56 109 ALA A N 1
ATOM 874 C CA . ALA A 1 109 ? 7.388 -10.710 -4.689 1.00 93.56 109 ALA A CA 1
ATOM 875 C C . ALA A 1 109 ? 7.850 -9.247 -4.808 1.00 93.56 109 ALA A C 1
ATOM 877 O O . ALA A 1 109 ? 8.846 -8.976 -5.476 1.00 93.56 109 ALA A O 1
ATOM 878 N N . PHE A 1 110 ? 7.225 -8.306 -4.086 1.00 94.69 110 PHE A N 1
ATOM 879 C CA . PHE A 1 110 ? 7.669 -6.911 -4.066 1.00 94.69 110 PHE A CA 1
ATOM 880 C C . PHE A 1 110 ? 9.134 -6.784 -3.625 1.00 94.69 110 PHE A C 1
ATOM 882 O O . PHE A 1 110 ? 9.864 -5.978 -4.183 1.00 94.69 110 P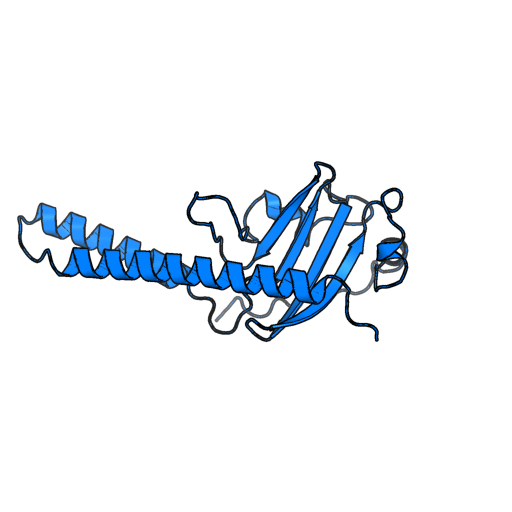HE A O 1
ATOM 889 N N . TYR A 1 111 ? 9.601 -7.610 -2.686 1.00 91.38 111 TYR A N 1
ATOM 890 C CA . TYR A 1 111 ? 10.973 -7.527 -2.167 1.00 91.38 111 TYR A CA 1
ATOM 891 C C . TYR A 1 111 ? 11.914 -8.592 -2.719 1.00 91.38 111 TYR A C 1
ATOM 893 O O . TYR A 1 111 ? 13.126 -8.392 -2.719 1.00 91.38 111 TYR A O 1
ATOM 901 N N . ARG A 1 112 ? 11.377 -9.745 -3.128 1.00 93.19 112 ARG A N 1
ATOM 902 C CA . ARG A 1 112 ? 12.186 -10.912 -3.500 1.00 93.19 112 ARG A CA 1
ATOM 903 C C . ARG A 1 112 ? 12.290 -11.154 -5.000 1.00 93.19 112 ARG A C 1
ATOM 905 O O . ARG A 1 112 ? 13.237 -11.827 -5.398 1.00 93.19 112 ARG A O 1
ATOM 912 N N . ALA A 1 113 ? 11.366 -10.628 -5.807 1.00 90.88 113 ALA A N 1
ATOM 913 C CA . ALA A 1 113 ? 11.423 -10.818 -7.250 1.00 90.88 113 ALA A CA 1
ATOM 914 C C . ALA A 1 113 ? 12.690 -10.176 -7.829 1.00 90.88 113 ALA A C 1
ATOM 916 O O . ALA A 1 113 ? 13.080 -9.071 -7.433 1.00 90.88 113 ALA A O 1
ATOM 917 N N . THR A 1 114 ? 13.307 -10.882 -8.772 1.00 88.31 114 THR A N 1
ATOM 918 C CA . THR A 1 114 ? 14.499 -10.464 -9.524 1.00 88.31 114 THR A CA 1
ATOM 919 C C . THR A 1 114 ? 14.295 -10.765 -11.003 1.00 88.31 114 THR A C 1
ATOM 921 O O . THR A 1 114 ? 13.439 -11.572 -11.356 1.00 88.31 114 THR A O 1
ATOM 924 N N . GLY A 1 115 ? 15.116 -10.202 -11.891 1.00 83.94 115 GLY A N 1
ATOM 925 C CA . GLY A 1 115 ? 15.010 -10.525 -13.319 1.00 83.94 115 GLY A CA 1
ATOM 926 C C . GLY A 1 115 ? 15.168 -12.019 -13.653 1.00 83.94 115 GLY A C 1
ATOM 927 O O . GLY A 1 115 ? 14.671 -12.475 -14.677 1.00 83.94 115 GLY A O 1
ATOM 928 N N . ARG A 1 116 ? 15.865 -12.798 -12.807 1.00 85.50 116 ARG A N 1
ATOM 929 C CA . ARG A 1 116 ? 16.041 -14.256 -12.991 1.00 85.50 116 ARG A CA 1
ATOM 930 C C . ARG A 1 116 ? 14.903 -15.078 -12.391 1.00 85.50 116 ARG A C 1
ATOM 932 O O . ARG A 1 116 ? 14.654 -16.185 -12.856 1.00 85.50 116 ARG A O 1
ATOM 939 N N . ASP A 1 117 ? 14.267 -14.553 -11.352 1.00 88.94 117 ASP A N 1
ATOM 940 C CA . ASP A 1 117 ? 13.109 -15.146 -10.688 1.00 88.94 117 ASP A CA 1
ATOM 941 C C . ASP A 1 117 ? 12.055 -14.050 -10.467 1.00 88.94 117 ASP A C 1
ATOM 943 O O . ASP A 1 117 ? 12.049 -13.404 -9.413 1.00 88.94 117 ASP A O 1
ATOM 947 N N . PRO A 1 118 ? 11.196 -13.790 -11.471 1.00 89.81 118 PRO A N 1
ATOM 948 C CA . PRO A 1 118 ? 10.159 -12.765 -11.389 1.00 89.81 118 PRO A CA 1
ATOM 949 C C . PRO A 1 118 ? 9.089 -13.028 -10.334 1.00 89.81 118 PRO A C 1
ATOM 951 O O . PRO A 1 118 ? 8.303 -12.134 -10.039 1.00 89.81 118 PRO A O 1
ATOM 954 N N . MET A 1 119 ? 9.000 -14.252 -9.800 1.00 93.38 119 MET A N 1
ATOM 955 C CA . MET A 1 119 ? 7.942 -14.660 -8.869 1.00 93.38 119 MET A CA 1
ATOM 956 C C . MET A 1 119 ? 6.519 -14.348 -9.386 1.00 93.38 119 MET A C 1
ATOM 958 O O . MET A 1 119 ? 5.629 -14.009 -8.607 1.00 93.38 119 MET A O 1
ATOM 962 N N . GLY A 1 120 ? 6.310 -14.452 -10.706 1.00 91.81 120 GLY A N 1
ATOM 963 C CA . GLY A 1 120 ? 5.030 -14.188 -11.376 1.00 91.81 120 GLY A CA 1
ATOM 964 C C . GLY A 1 120 ? 4.689 -12.706 -11.578 1.00 91.81 120 GLY A C 1
ATOM 965 O O . GLY A 1 120 ? 3.541 -12.392 -11.905 1.00 91.81 120 GLY A O 1
ATOM 966 N N . LEU A 1 121 ? 5.643 -11.793 -11.359 1.00 92.31 121 LEU A N 1
ATOM 967 C CA . LEU A 1 121 ? 5.476 -10.370 -11.649 1.00 92.31 121 LEU A CA 1
ATOM 968 C C . LEU A 1 121 ? 5.708 -10.061 -13.125 1.00 92.31 121 LEU A C 1
ATOM 970 O O . LEU A 1 121 ? 6.606 -10.616 -13.750 1.00 92.31 121 LEU A O 1
ATOM 974 N N . VAL A 1 122 ? 4.954 -9.089 -13.638 1.00 91.56 122 VAL A N 1
ATOM 975 C CA . VAL A 1 122 ? 5.238 -8.414 -14.915 1.00 91.56 122 VAL A CA 1
ATOM 976 C C . VAL A 1 122 ? 5.826 -7.020 -14.690 1.00 91.56 122 VAL A C 1
ATOM 978 O O . VAL A 1 122 ? 6.708 -6.592 -15.434 1.00 91.56 122 VAL A O 1
ATOM 981 N N . LEU A 1 123 ? 5.381 -6.331 -13.635 1.00 90.69 123 LEU A N 1
ATOM 982 C CA . LEU A 1 123 ? 5.812 -4.985 -13.267 1.00 90.69 123 LEU A CA 1
ATOM 983 C C . LEU A 1 123 ? 5.867 -4.858 -11.740 1.00 90.69 123 LEU A C 1
ATOM 985 O O . LEU A 1 123 ? 4.928 -5.235 -11.037 1.00 90.69 123 LEU A O 1
ATOM 989 N N . ARG A 1 124 ? 6.946 -4.261 -11.237 1.00 94.38 124 ARG A N 1
ATOM 990 C CA . ARG A 1 124 ? 7.060 -3.743 -9.873 1.00 94.38 124 ARG A CA 1
ATOM 991 C C . ARG A 1 124 ? 7.243 -2.235 -9.944 1.00 94.38 124 ARG A C 1
ATOM 993 O O . ARG A 1 124 ? 8.156 -1.742 -10.592 1.00 94.38 124 ARG A O 1
ATOM 1000 N N . ARG A 1 125 ? 6.380 -1.510 -9.246 1.00 95.00 125 ARG A N 1
ATOM 1001 C CA . ARG A 1 125 ? 6.378 -0.052 -9.182 1.00 95.00 125 ARG A CA 1
ATOM 1002 C C . ARG A 1 125 ? 6.743 0.413 -7.784 1.00 95.00 125 ARG A C 1
ATOM 1004 O O . ARG A 1 125 ? 6.093 0.010 -6.820 1.00 95.00 125 ARG A O 1
ATOM 1011 N N . HIS A 1 126 ? 7.718 1.302 -7.671 1.00 95.88 126 HIS A N 1
ATOM 1012 C CA . HIS A 1 126 ? 8.090 1.963 -6.424 1.00 95.88 126 HIS A CA 1
ATOM 1013 C C . HIS A 1 126 ? 7.563 3.396 -6.402 1.00 95.88 126 HIS A C 1
ATOM 1015 O O . HIS A 1 126 ? 7.627 4.119 -7.395 1.00 95.88 126 HIS A O 1
ATOM 1021 N N . PHE A 1 127 ? 7.043 3.812 -5.249 1.00 95.56 127 PHE A N 1
ATOM 1022 C CA . PHE A 1 127 ? 6.535 5.160 -5.029 1.00 95.56 127 PHE A CA 1
ATOM 1023 C C . PHE A 1 127 ? 7.493 5.972 -4.170 1.00 95.56 127 PHE A C 1
ATOM 1025 O O . PHE A 1 127 ? 7.776 5.625 -3.019 1.00 95.56 127 PHE A O 1
ATOM 1032 N N . VAL A 1 128 ? 7.924 7.113 -4.701 1.00 93.31 128 VAL A N 1
ATOM 1033 C CA . VAL A 1 128 ? 8.621 8.136 -3.925 1.00 93.31 128 VAL A CA 1
ATOM 1034 C C . VAL A 1 128 ? 7.566 9.090 -3.390 1.00 93.31 128 VAL A C 1
ATOM 1036 O O . VAL A 1 128 ? 6.967 9.846 -4.149 1.00 93.31 128 VAL A O 1
ATOM 1039 N N . SER A 1 129 ? 7.319 9.069 -2.081 1.00 92.75 129 SER A N 1
ATOM 1040 C CA . SER A 1 129 ? 6.266 9.884 -1.467 1.00 92.75 129 SER A CA 1
ATOM 1041 C C . SER A 1 129 ? 6.773 10.754 -0.324 1.00 92.75 129 SER A C 1
ATOM 1043 O O . SER A 1 129 ? 7.672 10.380 0.430 1.00 92.75 129 SER A O 1
ATOM 1045 N N . ARG A 1 130 ? 6.122 11.904 -0.139 1.00 90.44 130 ARG A N 1
ATOM 1046 C CA . ARG A 1 130 ? 6.232 12.748 1.050 1.00 90.44 130 ARG A CA 1
ATOM 1047 C C . ARG A 1 130 ? 4.881 12.772 1.759 1.00 90.44 130 ARG A C 1
ATOM 1049 O O . ARG A 1 130 ? 3.972 13.508 1.384 1.00 90.44 130 ARG A O 1
ATOM 1056 N N . GLY A 1 131 ? 4.738 11.958 2.802 1.00 89.31 131 GLY A N 1
ATOM 1057 C CA . GLY A 1 131 ? 3.447 11.774 3.464 1.00 89.31 131 GLY A CA 1
ATOM 1058 C C . GLY A 1 131 ? 2.420 11.191 2.489 1.00 89.31 131 GLY A C 1
ATOM 1059 O O . GLY A 1 131 ? 2.575 10.050 2.063 1.00 89.31 131 GLY A O 1
ATOM 1060 N N . ARG A 1 132 ? 1.391 11.977 2.143 1.00 93.25 132 ARG A N 1
ATOM 1061 C CA . ARG A 1 132 ? 0.335 11.588 1.187 1.00 93.25 132 ARG A CA 1
ATOM 1062 C C . ARG A 1 132 ? 0.640 11.963 -0.264 1.00 93.25 132 ARG A C 1
ATOM 1064 O O . ARG A 1 132 ? -0.065 11.517 -1.158 1.00 93.25 132 ARG A O 1
ATOM 1071 N N . GLU A 1 133 ? 1.651 12.797 -0.486 1.00 94.94 133 GLU A N 1
ATOM 1072 C CA . GLU A 1 133 ? 1.996 13.311 -1.810 1.00 94.94 133 GLU A CA 1
ATOM 1073 C C . GLU A 1 133 ? 2.933 12.332 -2.526 1.00 94.94 133 GLU A C 1
ATOM 1075 O O . GLU A 1 133 ? 4.022 12.035 -2.027 1.00 94.94 133 GLU A O 1
ATOM 1080 N N . LEU A 1 134 ? 2.515 11.834 -3.687 1.00 95.56 134 LEU A N 1
ATOM 1081 C CA . LEU A 1 134 ? 3.326 11.055 -4.610 1.00 95.56 134 LEU A CA 1
ATOM 1082 C C . LEU A 1 134 ? 4.191 12.006 -5.440 1.00 95.56 134 LEU A C 1
ATOM 1084 O O . LEU A 1 134 ? 3.695 12.802 -6.235 1.00 95.56 134 LEU A O 1
ATOM 1088 N N . ILE A 1 135 ? 5.497 11.926 -5.221 1.00 95.19 135 ILE A N 1
ATOM 1089 C CA . ILE A 1 135 ? 6.502 12.782 -5.849 1.00 95.19 135 ILE A CA 1
ATOM 1090 C C . ILE A 1 135 ? 6.973 12.169 -7.163 1.00 95.19 135 ILE A C 1
ATOM 1092 O O . ILE A 1 135 ? 7.082 12.883 -8.158 1.00 95.19 135 ILE A O 1
ATOM 1096 N N . ASP A 1 136 ? 7.244 10.863 -7.160 1.00 91.50 136 ASP A N 1
ATOM 1097 C CA . ASP A 1 136 ? 7.749 10.153 -8.332 1.00 91.50 136 ASP A CA 1
ATOM 1098 C C . ASP A 1 136 ? 7.375 8.666 -8.326 1.00 91.50 136 ASP A C 1
ATOM 1100 O O . ASP A 1 136 ? 6.976 8.110 -7.294 1.00 91.50 136 ASP A O 1
ATOM 1104 N N . ILE A 1 137 ? 7.516 8.042 -9.494 1.00 93.12 137 ILE A N 1
ATOM 1105 C CA . ILE A 1 137 ? 7.258 6.627 -9.750 1.00 93.12 137 ILE A CA 1
ATOM 1106 C C . ILE A 1 137 ? 8.473 6.015 -10.453 1.00 93.12 137 ILE A C 1
ATOM 1108 O O . ILE A 1 137 ? 8.914 6.522 -11.484 1.00 93.12 137 ILE A O 1
ATOM 1112 N N . GLU A 1 138 ? 8.951 4.885 -9.935 1.00 89.44 138 GLU A N 1
ATOM 1113 C CA . GLU A 1 138 ? 10.001 4.079 -10.563 1.00 89.44 138 GLU A CA 1
ATOM 1114 C C . GLU A 1 138 ? 9.454 2.696 -10.935 1.00 89.44 138 GLU A C 1
ATOM 1116 O O . GLU A 1 138 ? 8.992 1.955 -10.064 1.00 89.44 138 GLU A O 1
ATOM 1121 N N . ASP A 1 139 ? 9.519 2.349 -12.221 1.00 89.12 139 ASP A N 1
ATOM 1122 C CA . ASP A 1 139 ? 9.003 1.090 -12.764 1.00 89.12 139 ASP A CA 1
ATOM 1123 C C . ASP A 1 139 ? 10.138 0.097 -13.065 1.00 89.12 139 ASP A C 1
ATOM 1125 O O . ASP A 1 139 ? 11.156 0.426 -13.679 1.00 89.12 139 ASP A O 1
ATOM 1129 N N . GLU A 1 140 ? 9.93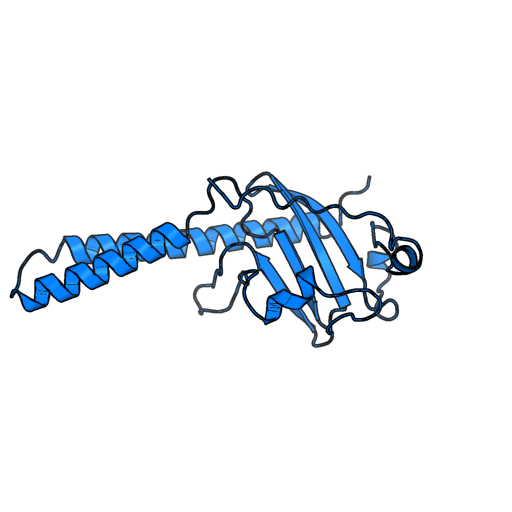5 -1.153 -12.663 1.00 87.94 140 GLU A N 1
ATOM 1130 C CA . GLU A 1 140 ? 10.811 -2.289 -12.925 1.00 87.94 140 GLU A CA 1
ATOM 1131 C C . GLU A 1 140 ? 10.019 -3.394 -13.624 1.00 87.94 140 GLU A C 1
ATOM 1133 O O . GLU A 1 140 ? 9.030 -3.905 -13.098 1.00 87.94 140 GLU A O 1
ATOM 1138 N N . LEU A 1 141 ? 10.459 -3.758 -14.826 1.00 87.00 141 LEU A N 1
ATOM 1139 C CA . LEU A 1 141 ? 9.768 -4.711 -15.687 1.00 87.00 141 LEU A CA 1
ATOM 1140 C C . LEU A 1 141 ? 10.457 -6.070 -15.659 1.00 87.00 141 LEU A C 1
ATOM 1142 O O . LEU A 1 141 ? 11.678 -6.160 -15.811 1.00 87.00 141 LEU A O 1
ATOM 1146 N N . PHE A 1 142 ? 9.647 -7.117 -15.539 1.00 85.12 142 PHE A N 1
ATOM 1147 C CA . PHE A 1 142 ? 10.102 -8.508 -15.517 1.00 85.12 142 PHE A CA 1
ATOM 1148 C C . PHE A 1 142 ? 9.761 -9.265 -16.802 1.00 85.12 142 PHE A C 1
ATOM 1150 O O . PHE A 1 142 ? 10.425 -10.249 -17.117 1.00 85.12 142 PHE A O 1
ATOM 1157 N N . ASP A 1 143 ? 8.786 -8.773 -17.570 1.00 74.94 143 ASP A N 1
ATOM 1158 C CA . ASP A 1 143 ? 8.427 -9.293 -18.887 1.00 74.94 143 ASP A CA 1
ATOM 1159 C C . ASP A 1 143 ? 8.525 -8.172 -19.935 1.00 74.94 143 ASP A C 1
ATOM 1161 O O . ASP A 1 143 ? 7.767 -7.200 -19.910 1.00 74.94 143 ASP A O 1
ATOM 1165 N N . LEU A 1 144 ? 9.497 -8.295 -20.844 1.00 62.59 144 LEU A N 1
ATOM 1166 C CA . LEU A 1 144 ? 9.748 -7.321 -21.911 1.00 62.59 144 LEU A CA 1
ATOM 1167 C C . LEU A 1 144 ? 8.831 -7.531 -23.123 1.00 62.59 144 LEU A C 1
ATOM 1169 O O . LEU A 1 144 ? 8.644 -6.598 -23.901 1.00 62.59 144 LEU A O 1
ATOM 1173 N N . ASP A 1 145 ? 8.234 -8.714 -23.283 1.00 62.84 145 ASP A N 1
ATOM 1174 C CA . ASP A 1 145 ? 7.403 -9.037 -24.448 1.00 62.84 145 ASP A CA 1
ATOM 1175 C C . ASP A 1 145 ? 5.978 -8.470 -24.311 1.00 62.84 145 ASP A C 1
ATOM 1177 O O . ASP A 1 145 ? 5.259 -8.323 -25.300 1.00 62.84 145 ASP A O 1
ATOM 1181 N N . ARG A 1 146 ? 5.577 -8.086 -23.091 1.00 57.03 146 ARG A N 1
ATOM 1182 C CA . ARG A 1 146 ? 4.300 -7.411 -22.783 1.00 57.03 146 ARG A CA 1
ATOM 1183 C C . ARG A 1 146 ? 4.386 -5.882 -22.768 1.00 57.03 146 ARG A C 1
ATOM 1185 O O . ARG A 1 146 ? 3.439 -5.218 -22.345 1.00 57.03 146 ARG A O 1
ATOM 1192 N N . LEU A 1 147 ? 5.503 -5.322 -23.229 1.00 53.19 147 LEU A N 1
ATOM 1193 C CA . LEU A 1 147 ? 5.677 -3.885 -23.410 1.00 53.19 147 LEU A CA 1
ATOM 1194 C C . LEU A 1 147 ? 4.714 -3.348 -24.481 1.00 53.19 147 LEU A C 1
ATOM 1196 O O . LEU A 1 147 ? 5.011 -3.403 -25.672 1.00 53.19 147 LEU A O 1
ATOM 1200 N N . ASP A 1 148 ? 3.604 -2.741 -24.064 1.00 53.56 148 ASP A N 1
ATOM 1201 C CA . ASP A 1 148 ? 2.996 -1.686 -24.879 1.00 53.56 148 ASP A CA 1
ATOM 1202 C C . ASP A 1 148 ? 3.969 -0.492 -24.971 1.00 53.56 148 ASP A C 1
ATOM 1204 O O . ASP A 1 148 ? 4.744 -0.218 -24.046 1.00 53.56 148 ASP A O 1
ATOM 1208 N N . GLU A 1 149 ? 3.900 0.258 -26.077 1.00 51.34 149 GLU A N 1
ATOM 1209 C CA . GLU A 1 149 ? 4.771 1.405 -26.413 1.00 51.34 149 GLU A CA 1
ATOM 1210 C C . GLU A 1 149 ? 4.861 2.482 -25.303 1.00 51.34 149 GLU A C 1
ATOM 1212 O O . GLU A 1 149 ? 5.805 3.272 -25.263 1.00 51.34 149 GLU A O 1
ATOM 1217 N N . THR A 1 150 ? 3.918 2.482 -24.357 1.00 52.41 150 THR A N 1
ATOM 1218 C CA . THR A 1 150 ? 3.801 3.419 -23.229 1.00 52.41 150 THR A CA 1
ATOM 1219 C C . THR A 1 150 ? 5.028 3.444 -22.301 1.00 52.41 150 THR A C 1
ATOM 1221 O O . THR A 1 150 ? 5.377 4.507 -21.780 1.00 52.41 150 THR A O 1
ATOM 1224 N N . TYR A 1 151 ? 5.720 2.314 -22.109 1.00 52.41 151 TYR A N 1
ATOM 1225 C CA . TYR A 1 151 ? 6.800 2.190 -21.110 1.00 52.41 151 TYR A CA 1
ATOM 1226 C C . TYR A 1 151 ? 8.218 2.384 -21.672 1.00 52.41 151 TYR A C 1
ATOM 1228 O O . TYR A 1 151 ? 9.177 2.483 -20.908 1.00 52.41 151 TYR A O 1
ATOM 1236 N N . GLN A 1 152 ? 8.381 2.516 -22.995 1.00 51.53 152 GLN A N 1
ATOM 1237 C CA . GLN A 1 152 ? 9.702 2.619 -23.640 1.00 51.53 152 GLN A CA 1
ATOM 1238 C C . GLN A 1 152 ? 10.451 3.942 -23.356 1.00 51.53 152 GLN A C 1
ATOM 1240 O O . GLN A 1 152 ? 11.626 4.066 -23.698 1.00 51.53 152 GLN A O 1
ATOM 1245 N N . GLY A 1 153 ? 9.806 4.935 -22.728 1.00 48.94 153 GLY A N 1
ATOM 1246 C CA . GLY A 1 153 ? 10.371 6.279 -22.526 1.00 48.94 153 GLY A CA 1
ATOM 1247 C C . GLY A 1 153 ? 10.646 6.709 -21.080 1.00 48.94 153 GLY A C 1
ATOM 1248 O O . GLY A 1 153 ? 11.274 7.750 -20.883 1.00 48.94 153 GLY A O 1
ATOM 1249 N N . HIS A 1 154 ? 10.196 5.957 -20.069 1.00 51.59 154 HIS A N 1
ATOM 1250 C CA . HIS A 1 154 ? 10.222 6.401 -18.670 1.00 51.59 154 HIS A CA 1
ATOM 1251 C C . HIS A 1 154 ? 10.821 5.332 -17.759 1.00 51.59 154 HIS A C 1
ATOM 1253 O O . HIS A 1 154 ? 10.121 4.428 -17.327 1.00 51.59 154 HIS A O 1
ATOM 1259 N N . GLY A 1 155 ? 12.116 5.453 -17.455 1.00 52.72 155 GLY A N 1
ATOM 1260 C CA . GLY A 1 155 ? 12.702 4.904 -16.227 1.00 52.72 155 GLY A CA 1
ATOM 1261 C C . GLY A 1 155 ? 12.609 3.394 -15.995 1.00 52.72 155 GLY A C 1
ATOM 1262 O O . GLY A 1 155 ? 12.950 2.980 -14.896 1.00 52.72 155 GLY A O 1
ATOM 1263 N N . ALA A 1 156 ? 12.200 2.587 -16.980 1.00 54.94 156 ALA A N 1
ATOM 1264 C CA . ALA A 1 156 ? 12.227 1.138 -16.868 1.00 54.94 156 ALA A CA 1
ATOM 1265 C C . ALA A 1 156 ? 13.674 0.701 -16.626 1.00 54.94 156 ALA A C 1
ATOM 1267 O O . ALA A 1 156 ? 14.507 0.722 -17.542 1.00 54.94 156 ALA A O 1
ATOM 1268 N N . LEU A 1 157 ? 13.998 0.335 -15.384 1.00 54.22 157 LEU A N 1
ATOM 1269 C CA . LEU A 1 157 ? 15.269 -0.303 -15.084 1.00 54.22 157 LEU A CA 1
ATOM 1270 C C . LEU A 1 157 ? 15.171 -1.713 -15.660 1.00 54.22 157 LEU A C 1
ATOM 1272 O O . LEU A 1 157 ? 14.731 -2.648 -15.000 1.00 54.22 157 LEU A O 1
ATOM 1276 N N . VAL A 1 158 ? 15.502 -1.848 -16.944 1.00 51.62 158 VAL A N 1
ATOM 1277 C CA . VAL A 1 158 ? 15.544 -3.145 -17.610 1.00 51.62 158 VAL A CA 1
ATOM 1278 C C . VAL A 1 158 ? 16.484 -4.021 -16.788 1.00 51.62 158 VAL A C 1
ATOM 1280 O O . VAL A 1 158 ? 17.666 -3.692 -16.634 1.00 51.62 158 VAL A O 1
ATOM 1283 N N . ALA A 1 159 ? 15.959 -5.141 -16.285 1.00 49.50 159 ALA A N 1
ATOM 1284 C CA . ALA A 1 159 ? 16.662 -6.150 -15.489 1.00 49.50 159 ALA A CA 1
ATOM 1285 C C . ALA A 1 159 ? 18.014 -6.613 -16.092 1.00 49.50 159 ALA A C 1
ATOM 1287 O O . ALA A 1 159 ? 18.838 -7.231 -15.419 1.00 49.50 159 ALA A O 1
ATOM 1288 N N . ALA A 1 160 ? 18.299 -6.253 -17.348 1.00 43.84 160 ALA A N 1
ATOM 1289 C CA . ALA A 1 160 ? 19.605 -6.357 -17.993 1.00 43.84 160 ALA A CA 1
ATOM 1290 C C . ALA A 1 160 ? 20.763 -5.706 -17.204 1.00 43.84 160 ALA A C 1
ATOM 1292 O O . ALA A 1 160 ? 21.904 -6.144 -17.351 1.00 43.84 160 ALA A O 1
ATOM 1293 N N . LEU A 1 161 ? 20.515 -4.701 -16.353 1.00 46.16 161 LEU A N 1
ATOM 1294 C CA . LEU A 1 161 ? 21.576 -4.071 -15.550 1.00 46.16 161 LEU A CA 1
ATOM 1295 C C . LEU A 1 161 ? 21.978 -4.877 -14.301 1.00 46.16 161 LEU A C 1
ATOM 1297 O O . LEU A 1 161 ? 23.102 -4.717 -13.817 1.00 46.16 161 LEU A O 1
ATOM 1301 N N . GLU A 1 162 ? 21.127 -5.780 -13.806 1.00 45.69 162 GLU A N 1
ATOM 1302 C CA . GLU A 1 162 ? 21.441 -6.601 -12.626 1.00 45.69 162 GLU A CA 1
ATOM 1303 C C . GLU A 1 162 ? 22.445 -7.720 -12.924 1.00 45.69 162 GLU A C 1
ATOM 1305 O O . GLU A 1 162 ? 23.174 -8.139 -12.029 1.00 45.69 162 GLU A O 1
ATOM 1310 N N . GLN A 1 163 ? 22.611 -8.132 -14.190 1.00 45.00 163 GLN A N 1
ATOM 1311 C CA . GLN A 1 163 ? 23.686 -9.063 -14.570 1.00 45.00 163 GLN A CA 1
ATOM 1312 C C . GLN A 1 163 ? 25.102 -8.495 -14.339 1.00 45.00 163 GLN A C 1
ATOM 1314 O O . GLN A 1 163 ? 26.069 -9.249 -14.411 1.00 45.00 163 GLN A O 1
ATOM 1319 N N . ASN A 1 164 ? 25.247 -7.195 -14.044 1.00 36.47 164 ASN A N 1
ATOM 1320 C CA . ASN A 1 164 ? 26.540 -6.547 -13.789 1.00 36.47 164 ASN A CA 1
ATOM 1321 C C . ASN A 1 164 ? 26.699 -5.968 -12.367 1.00 36.47 164 ASN A C 1
ATOM 1323 O O . ASN A 1 164 ? 27.739 -5.384 -12.066 1.00 36.47 164 ASN A O 1
ATOM 1327 N N . ARG A 1 165 ? 25.690 -6.080 -11.489 1.00 41.88 165 ARG A N 1
ATOM 1328 C CA . ARG A 1 165 ? 25.631 -5.329 -10.217 1.00 41.88 165 ARG A CA 1
ATOM 1329 C C . ARG A 1 165 ? 25.521 -6.185 -8.950 1.00 41.88 165 ARG A C 1
ATOM 1331 O O . ARG A 1 165 ? 25.109 -5.669 -7.915 1.00 41.88 165 ARG A O 1
ATOM 1338 N N . ASP A 1 166 ? 26.047 -7.411 -8.967 1.00 37.22 166 ASP A N 1
ATOM 1339 C CA . ASP A 1 166 ? 26.277 -8.271 -7.781 1.00 37.22 166 ASP A CA 1
ATOM 1340 C C . ASP A 1 166 ? 27.257 -7.668 -6.726 1.00 37.22 166 ASP A C 1
ATOM 1342 O O . ASP A 1 166 ? 27.842 -8.380 -5.913 1.00 37.22 166 ASP A O 1
ATOM 1346 N N . GLY A 1 167 ? 27.487 -6.348 -6.714 1.00 32.75 167 GLY A N 1
ATOM 1347 C CA . GLY A 1 167 ? 28.550 -5.707 -5.939 1.00 32.75 167 GLY A CA 1
ATOM 1348 C C . GLY A 1 167 ? 28.142 -4.683 -4.880 1.00 32.75 167 GLY A C 1
ATOM 1349 O O . GLY A 1 167 ? 28.965 -4.414 -4.008 1.00 32.75 167 GLY A O 1
ATOM 1350 N N . GLN A 1 168 ? 26.956 -4.056 -4.916 1.00 31.86 168 GLN A N 1
ATOM 1351 C CA . GLN A 1 168 ? 26.693 -2.942 -3.985 1.00 31.86 168 GLN A CA 1
ATOM 1352 C C . GLN A 1 168 ? 25.226 -2.483 -3.925 1.00 31.86 168 GLN A C 1
ATOM 1354 O O . GLN A 1 168 ? 24.851 -1.502 -4.558 1.00 31.86 168 GLN A O 1
ATOM 1359 N N . LEU A 1 169 ? 24.409 -3.111 -3.080 1.00 31.61 169 LEU A N 1
ATOM 1360 C CA . LEU A 1 169 ? 23.228 -2.456 -2.508 1.00 31.61 169 LEU A CA 1
ATOM 1361 C C . LEU A 1 169 ? 23.211 -2.720 -1.005 1.00 31.61 169 LEU A C 1
ATOM 1363 O O . LEU A 1 169 ? 22.762 -3.751 -0.511 1.00 31.61 169 LEU A O 1
ATOM 1367 N N . ARG A 1 170 ? 23.810 -1.768 -0.285 1.00 29.17 170 ARG A N 1
ATOM 1368 C CA . ARG A 1 170 ? 23.725 -1.662 1.166 1.00 29.17 170 ARG A CA 1
ATOM 1369 C C . ARG A 1 170 ? 22.339 -1.150 1.532 1.00 29.17 170 ARG A C 1
ATOM 1371 O O . ARG A 1 170 ? 22.033 0.023 1.354 1.00 29.17 170 ARG A O 1
ATOM 1378 N N . ASP A 1 171 ? 21.551 -2.088 2.017 1.00 31.56 171 ASP A N 1
ATOM 1379 C CA . ASP A 1 171 ? 20.665 -1.999 3.170 1.00 31.56 171 ASP A CA 1
ATOM 1380 C C . ASP A 1 171 ? 20.664 -0.639 3.912 1.00 31.56 171 ASP A C 1
ATOM 1382 O O . ASP A 1 171 ? 21.659 -0.242 4.526 1.00 31.56 171 ASP A O 1
ATOM 1386 N N . ILE A 1 172 ? 19.521 0.054 3.886 1.00 31.45 172 ILE A N 1
ATOM 1387 C CA . ILE A 1 172 ? 19.128 1.011 4.931 1.00 31.45 172 ILE A CA 1
ATOM 1388 C C . ILE A 1 172 ? 17.830 0.486 5.551 1.00 31.45 172 ILE A C 1
ATOM 1390 O O . ILE A 1 172 ? 16.741 1.028 5.373 1.00 31.45 172 ILE A O 1
ATOM 1394 N N . VAL A 1 173 ? 17.960 -0.587 6.326 1.00 32.12 173 VAL A N 1
ATOM 1395 C CA . VAL A 1 173 ? 17.152 -0.802 7.523 1.00 32.12 173 VAL A CA 1
ATOM 1396 C C . VAL A 1 173 ? 17.646 0.176 8.590 1.00 32.12 173 VAL A C 1
ATOM 1398 O O . VAL A 1 173 ? 18.716 0.014 9.170 1.00 32.12 173 VAL A O 1
ATOM 1401 N N . ALA A 1 174 ? 16.854 1.206 8.874 1.00 28.33 174 ALA A N 1
ATOM 1402 C CA . ALA A 1 174 ? 17.050 2.062 10.039 1.00 28.33 174 ALA A CA 1
ATOM 1403 C C . ALA A 1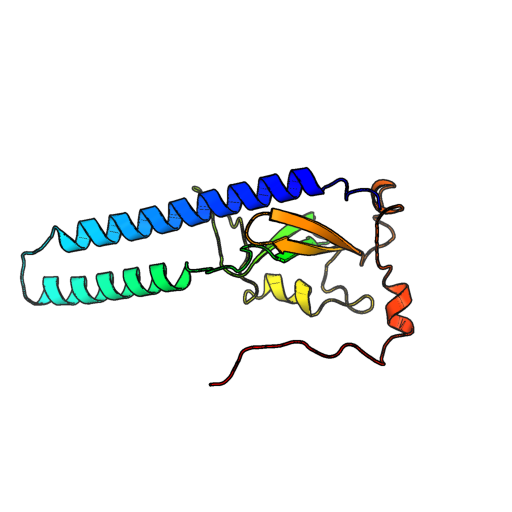 174 ? 15.729 2.197 10.789 1.00 28.33 174 ALA A C 1
ATOM 1405 O O . ALA A 1 174 ? 15.014 3.177 10.620 1.00 28.33 174 ALA A O 1
ATOM 1406 N N . THR A 1 175 ? 15.376 1.170 11.565 1.00 30.30 175 THR A N 1
ATOM 1407 C CA . THR A 1 175 ? 15.091 1.258 13.015 1.00 30.30 175 THR A CA 1
ATOM 1408 C C . THR A 1 175 ? 14.482 -0.059 13.504 1.00 30.30 175 THR A C 1
ATOM 1410 O O . THR A 1 175 ? 13.270 -0.235 13.557 1.00 30.30 175 THR A O 1
ATOM 1413 N N . ILE A 1 176 ? 15.351 -0.988 13.907 1.00 34.62 176 ILE A N 1
ATOM 1414 C CA . ILE A 1 176 ? 15.048 -1.954 14.964 1.00 34.62 176 ILE A CA 1
ATOM 1415 C C . ILE A 1 176 ? 16.246 -1.926 15.919 1.00 34.62 176 ILE A C 1
ATOM 1417 O O . ILE A 1 176 ? 17.359 -2.221 15.495 1.00 34.62 176 ILE A O 1
ATOM 1421 N N . GLN A 1 177 ? 15.957 -1.576 17.177 1.00 29.55 177 GLN A N 1
ATOM 1422 C CA . GLN A 1 177 ? 16.707 -1.752 18.435 1.00 29.55 177 GLN A CA 1
ATOM 1423 C C . GLN A 1 177 ? 17.006 -0.450 19.194 1.00 29.55 177 GLN A C 1
ATOM 1425 O O . GLN A 1 177 ? 17.795 0.380 18.747 1.00 29.55 177 GLN A O 1
ATOM 1430 N N . GLY A 1 178 ? 16.383 -0.340 20.376 1.00 32.34 178 GLY A N 1
ATOM 1431 C CA . GLY A 1 178 ? 16.604 0.682 21.398 1.00 32.34 178 GLY A CA 1
ATOM 1432 C C . GLY A 1 178 ? 15.315 1.101 22.076 1.00 32.34 178 GLY A C 1
ATOM 1433 O O . GLY A 1 178 ? 14.920 2.260 21.844 1.00 32.34 178 GLY A O 1
#

Mean predicted aligned error: 10.27 Å

Radius of gyration: 20.7 Å; Cα contacts (8 Å, |Δi|>4): 228; chains: 1; bounding box: 53×30×63 Å

Nearest PDB structures (foldseek):
  8qn8-assembly1_H  TM=9.040E-01  e=1.760E-13  Mycolicibacterium smegmatis MC2 155
  8q3i-assembly1_H  TM=9.042E-01  e=2.890E-13  Mycolicibacterium smegmatis MC2 155
  8r6p-assembly1_H  TM=8.894E-01  e=2.716E-13  Mycolicibacterium smegmatis MC2 155
  6yxu-assembly1_H  TM=8.951E-01  e=1.062E-12  Mycolicibacterium smegmatis MC2 155
  6yys-assembly1_H  TM=8.835E-01  e=4.701E-12  Mycolicibacterium smegmatis MC2 155

Foldseek 3Di:
DDAQPCQVVVLVLLVVQVVQLVVVLVVLVVVLVVLVVPPDDDPVSVVVSVVSNVVSVVVNVQSDPDFHRFFFWWWAFPVRDIATEGCDFGAHPVRHTSHDYCPDPVNVLLPPAALVRSVRTQKIKGFDDGRSRTPHIAIEGNDPVPDDPSPPPDHHPDSVCVVPPPDDDDDDPPDDDD

Sequence (178 aa):
MSRHPDLESEQAYIDRAYEYLEQARLRAVNLRSMVEVGRGGTTQARYERDVIEEQILNRLSRLQLGSASLIFGRIDTESGERFHIGRLAVADEHQEPVVVDWRAPVAEAFYRATGRDPMGLVLRRHFVSRGRELIDIEDELFDLDRLDETYQGHGALVAALEQNRDGQLRDIVATIQG